Protein AF-0000000074768352 (afdb_homodimer)

Sequence (336 aa):
MMSTVSLIDPTTLNPSFSGPDTSRMGRPAVIITRQDQQASVDMFQLLLTNAKAYRIQMLALSKAAANFGYALEKIAHSKAAVRDPTNVCSSLQAAAGLHYLMSNHHQILSDTLYKQFEIPLLQHLDTHKANIEASEAQYERSMREMSQKIKETEATSMQNGRKRQRGKMMSTVSLIDPTTLNPSFSGPDTSRMGRPAVIITRQDQQASVDMFQLLLTNAKAYRIQMLALSKAAANFGYALEKIAHSKAAVRDPTNVCSSLQAAAGLHYLMSNHHQILSDTLYKQFEIPLLQHLDTHKANIEASEAQYERSMREMSQKIKETEATSMQNGRKRQRGK

Nearest PDB structures (foldseek):
  6ixg-assembly2_B  TM=5.915E-01  e=2.041E+00  Homo sapiens
  4wpe-assembly1_A-2  TM=4.944E-01  e=2.654E+00  Saccharomyces cerevisiae S288C
  7nna-assembly1_A  TM=3.772E-01  e=3.639E+00  Klebsiella pneumoniae
  5c21-assembly1_B  TM=4.385E-01  e=6.156E+00  Escherichia coli
  6ixg-assembly2_B  TM=5.904E-01  e=2.372E+00  Homo sapiens

Foldseek 3Di:
DLCPLVVCQVVVVDPPPPDPPVPDPDDPPPPCDPVNLVVVLVVLVVVLVVLLVLLVVLLVLLVVLLVVLVVLQVLLPDCVNCVVNPPSSVVSNVSSVVSNVSSVVSNVSSVCSVPRPNVSSVVSSVVSVVVSVVVVVVVVVVVVVVVVVVVVVVVVVVVVVVVVVVVD/DQCPLVVCQVVVVPPPPPPPPPPDPDDPPPPCDPVNLVVVLVVLVVVLVVLLVLLVVLLVLLVVLLVVLVVLQVLLPDCVNCVVNDPSSVVSNVSSVVSNVSSVVSNVSSVCSVVRPNVSSVVSSVVSVVVSVVVVVVVVVVVVVVVVVVVVVVVVVVVVVVVVVVVD

Organism: Mortierella alpina (NCBI:txid64518)

Secondary structure (DSSP, 8-state):
--HHHHT--GGGG--------SS--SS------HHHHHHHHHHHHHHHHHHHHHHHHHHHHHHHHHHHHHHHHHHHT-TTT-SSHHHHHHHHHHHHHHHHHHHHHHHHHHHHHIIIIIHHHHHHHHHHHHHHHHHHHHHHHHHHHHHHHHHHHHHHHHHHHHHHHHT-/--HHHHT--GGGG--------SS--SS------HHHHHHHHHHHHHHHHHHHHHHHHHHHHHHHHHHHHHHHHHHHT-TTT-SSHHHHHHHHHHHHHHHHHHHHHHHHHHHHHIIIIIHHHHHHHHHHHHHHHHHHHHHHHHHHHHHHHHHHHHHHHHHHHHHHHHT-

InterPro domains:
  IPR027267 AH/BAR domain superfamily [G3DSA:1.20.1270.60] (24-168)
  IPR027267 AH/BAR domain superfamily [SSF103657] (46-167)
  IPR037470 Protein IVY1 [PTHR38407] (22-166)

Radius of gyration: 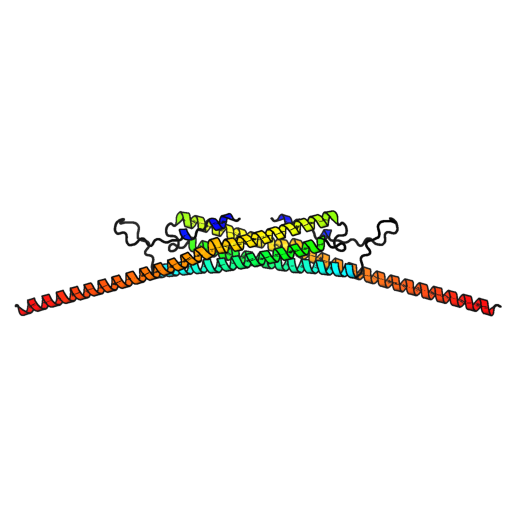38.62 Å; Cα contacts (8 Å, |Δi|>4): 290; chains: 2; bounding box: 44×164×72 Å

Solvent-accessible surface area (backbone atoms only — not comparable to full-atom values): 17551 Å² total; per-residue (Å²): 128,74,63,60,59,66,69,52,53,52,74,74,53,61,56,74,76,74,63,87,69,83,74,81,83,76,72,79,70,81,78,75,45,74,64,41,53,51,50,36,53,50,45,50,50,48,34,49,53,28,46,52,50,29,31,53,30,28,42,50,32,14,51,27,27,38,48,32,16,49,32,36,40,53,43,38,71,29,72,67,41,34,72,68,45,66,64,58,23,50,48,30,42,51,51,16,50,51,29,40,50,50,14,50,50,28,43,50,49,25,51,45,46,43,65,59,38,49,48,51,40,52,53,45,51,52,50,50,51,50,50,50,53,50,52,52,51,51,48,53,49,52,51,52,52,51,52,50,51,48,52,52,52,50,50,54,50,52,53,56,52,54,56,57,59,70,72,97,129,74,64,61,61,67,69,53,53,54,72,73,53,61,58,73,76,73,64,88,69,80,73,80,81,76,74,77,69,81,77,77,45,74,63,40,54,51,50,39,53,49,44,50,51,48,35,49,54,29,46,51,49,29,32,53,30,29,42,51,31,15,53,28,26,38,49,33,17,50,34,36,40,53,42,39,71,28,70,66,40,33,71,68,47,67,64,56,22,49,50,29,42,50,52,16,50,51,29,40,49,50,14,52,48,27,43,49,50,25,51,44,46,44,64,58,37,49,48,51,40,53,52,46,50,52,51,50,51,50,51,51,53,50,50,51,51,51,49,54,51,50,51,51,51,50,52,51,52,49,54,51,52,49,51,54,51,53,54,55,51,54,56,57,58,68,75,99

pLDDT: mean 81.37, std 21.23, range [29.19, 98.56]

Structure (mmCIF, N/CA/C/O backbone):
data_AF-0000000074768352-model_v1
#
loop_
_entity.id
_entity.type
_entity.pdbx_description
1 polymer 'Uncharacterized protein'
#
loop_
_atom_site.group_PDB
_atom_site.id
_atom_site.type_symbol
_atom_site.label_atom_id
_atom_site.label_alt_id
_atom_site.label_comp_id
_atom_site.label_asym_id
_atom_site.label_entity_id
_atom_site.label_seq_id
_atom_site.pdbx_PDB_ins_code
_atom_site.Cartn_x
_atom_site.Cartn_y
_atom_site.Cartn_z
_atom_site.occupancy
_atom_site.B_iso_or_equiv
_atom_site.auth_seq_id
_atom_site.auth_comp_id
_atom_site.auth_asym_id
_atom_site.auth_atom_id
_atom_site.pdbx_PDB_model_num
ATOM 1 N N . MET A 1 1 ? 14.141 6.156 2.189 1 30.28 1 MET A N 1
ATOM 2 C CA . MET A 1 1 ? 12.695 6.34 2.273 1 30.28 1 MET A CA 1
ATOM 3 C C . MET A 1 1 ? 12.273 6.738 3.686 1 30.28 1 MET A C 1
ATOM 5 O O . MET A 1 1 ? 11.148 7.18 3.9 1 30.28 1 MET A O 1
ATOM 9 N N . MET A 1 2 ? 13.07 6.277 4.605 1 38.59 2 MET A N 1
ATOM 10 C CA . MET A 1 2 ? 12.781 6.457 6.027 1 38.59 2 MET A CA 1
ATOM 11 C C . MET A 1 2 ? 12.875 7.926 6.418 1 38.59 2 MET A C 1
ATOM 13 O O . MET A 1 2 ? 12.266 8.352 7.402 1 38.59 2 MET A O 1
ATOM 17 N N . SER A 1 3 ? 13.758 8.531 5.781 1 41.75 3 SER A N 1
ATOM 18 C CA . SER A 1 3 ? 14.195 9.82 6.309 1 41.75 3 SER A CA 1
ATOM 19 C C . SER A 1 3 ? 13.148 10.898 6.066 1 41.75 3 SER A C 1
ATOM 21 O O . SER A 1 3 ? 13.258 12.008 6.598 1 41.75 3 SER A O 1
ATOM 23 N N . THR A 1 4 ? 12.344 10.578 5.25 1 44 4 THR A N 1
ATOM 24 C CA . THR A 1 4 ? 11.539 11.711 4.82 1 44 4 THR A CA 1
ATOM 25 C C . THR A 1 4 ? 10.484 12.055 5.867 1 44 4 THR A C 1
ATOM 27 O O . THR A 1 4 ? 10.133 13.227 6.043 1 44 4 THR A O 1
ATOM 30 N N . VAL A 1 5 ? 10.062 11.125 6.633 1 48.59 5 VAL A N 1
ATOM 31 C CA . VAL A 1 5 ? 9.094 11.438 7.68 1 48.59 5 VAL A CA 1
ATOM 32 C C . VAL A 1 5 ? 9.742 12.32 8.734 1 48.59 5 VAL A C 1
ATOM 34 O O . VAL A 1 5 ? 9.094 13.195 9.305 1 48.59 5 VAL A O 1
ATOM 37 N N . SER A 1 6 ? 11.031 12.141 8.836 1 46.94 6 SER A N 1
ATOM 38 C CA . SER A 1 6 ? 11.727 12.945 9.828 1 46.94 6 SER A CA 1
ATOM 39 C C . SER A 1 6 ? 11.742 14.422 9.43 1 46.94 6 SER A C 1
ATOM 41 O O . SER A 1 6 ? 11.945 15.297 10.273 1 46.94 6 SER A O 1
ATOM 43 N N . LEU A 1 7 ? 11.562 14.727 8.281 1 44.78 7 LEU A N 1
ATOM 44 C CA . LEU A 1 7 ? 11.688 16.109 7.832 1 44.78 7 LEU A CA 1
ATOM 45 C C . LEU A 1 7 ? 10.469 16.922 8.25 1 44.78 7 LEU A C 1
ATOM 47 O O . LEU A 1 7 ? 10.508 18.156 8.242 1 44.78 7 LEU A O 1
ATOM 51 N N . ILE A 1 8 ? 9.414 16.328 8.602 1 46.88 8 ILE A N 1
ATOM 52 C CA . ILE A 1 8 ? 8.266 17.156 8.969 1 46.88 8 ILE A CA 1
ATOM 53 C C . ILE A 1 8 ? 8.078 17.141 10.484 1 46.88 8 ILE A C 1
ATOM 55 O O . ILE A 1 8 ? 7.582 16.172 11.047 1 46.88 8 ILE A O 1
ATOM 59 N N . ASP A 1 9 ? 9.008 17.672 11.188 1 44.88 9 ASP A N 1
ATOM 60 C CA . ASP A 1 9 ? 8.773 17.891 12.617 1 44.88 9 ASP A CA 1
ATOM 61 C C . ASP A 1 9 ? 7.559 18.781 12.844 1 44.88 9 ASP A C 1
ATOM 63 O O . ASP A 1 9 ? 7.547 19.938 12.398 1 44.88 9 ASP A O 1
ATOM 67 N N . PRO A 1 10 ? 6.512 18.25 13.172 1 44.97 10 PRO A N 1
ATOM 68 C CA . PRO A 1 10 ? 5.328 19.078 13.43 1 44.97 10 PRO A CA 1
ATOM 69 C C . PRO A 1 10 ? 5.613 20.234 14.375 1 44.97 10 PRO A C 1
ATOM 71 O O . PRO A 1 10 ? 4.773 21.125 14.531 1 44.97 10 PRO A O 1
ATOM 74 N N . THR A 1 11 ? 6.707 20.078 15.133 1 42.06 11 THR A N 1
ATOM 75 C CA . THR A 1 11 ? 6.957 21.188 16.047 1 42.06 11 THR A CA 1
ATOM 76 C C . THR A 1 11 ? 7.176 22.484 15.266 1 42.06 11 THR A C 1
ATOM 78 O O . THR A 1 11 ? 7.133 23.562 15.844 1 42.06 11 THR A O 1
ATOM 81 N N . THR A 1 12 ? 7.621 22.312 14.156 1 41.34 12 THR A N 1
ATOM 82 C CA . THR A 1 12 ? 7.914 23.516 13.406 1 41.34 12 THR A CA 1
ATOM 83 C C . THR A 1 12 ? 6.625 24.203 12.961 1 41.34 12 THR A C 1
ATOM 85 O O . THR A 1 12 ? 6.66 25.312 12.422 1 41.34 12 THR A O 1
ATOM 88 N N . LEU A 1 13 ? 5.539 23.547 13.133 1 43.22 13 LEU A N 1
ATOM 89 C CA . LEU A 1 13 ? 4.27 24.156 12.734 1 43.22 13 LEU A CA 1
ATOM 90 C C . LEU A 1 13 ? 3.756 25.094 13.82 1 43.22 13 LEU A C 1
ATOM 92 O O . LEU A 1 13 ? 2.584 25.484 13.812 1 43.22 13 LEU A O 1
ATOM 96 N N . ASN A 1 14 ? 4.586 25.484 14.828 1 36.75 14 ASN A N 1
ATOM 97 C CA . ASN A 1 14 ? 4.055 26.344 15.883 1 36.75 14 ASN A CA 1
ATOM 98 C C . ASN A 1 14 ? 3.852 27.781 15.391 1 36.75 14 ASN A C 1
ATOM 100 O O . ASN A 1 14 ? 4.816 28.469 15.062 1 36.75 14 ASN A O 1
ATOM 104 N N . PRO A 1 15 ? 2.725 28.156 14.977 1 35 15 PRO A N 1
ATOM 105 C CA . PRO A 1 15 ? 2.516 29.578 14.742 1 35 15 PRO A CA 1
ATOM 106 C C . PRO A 1 15 ? 2.652 30.422 16.016 1 35 15 PRO A C 1
ATOM 108 O O . PRO A 1 15 ? 1.971 30.141 17 1 35 15 PRO A O 1
ATOM 111 N N . SER A 1 16 ? 3.812 30.75 16.453 1 32.31 16 SER A N 1
ATOM 112 C CA . SER A 1 16 ? 3.91 31.734 17.547 1 32.31 16 SER A CA 1
ATOM 113 C C . SER A 1 16 ? 3.008 32.938 17.281 1 32.31 16 SER A C 1
ATOM 115 O O . SER A 1 16 ? 3.066 33.531 16.203 1 32.31 16 SER A O 1
ATOM 117 N N . PHE A 1 17 ? 1.874 33.031 17.859 1 32.66 17 PHE A N 1
ATOM 118 C CA . PHE A 1 17 ? 1.064 34.219 17.922 1 32.66 17 PHE A CA 1
ATOM 119 C C . PHE A 1 17 ? 1.898 35.406 18.406 1 32.66 17 PHE A C 1
ATOM 121 O O . PHE A 1 17 ? 2.34 35.438 19.562 1 32.66 17 PHE A O 1
ATOM 128 N N . SER A 1 18 ? 2.75 35.938 17.625 1 33.22 18 SER A N 1
ATOM 129 C CA . SER A 1 18 ? 3.35 37.219 18.047 1 33.22 18 SER A CA 1
ATOM 130 C C . SER A 1 18 ? 2.283 38.188 18.5 1 33.22 18 SER A C 1
ATOM 132 O O . SER A 1 18 ? 1.315 38.438 17.766 1 33.22 18 SER A O 1
ATOM 134 N N . GLY A 1 19 ? 1.989 38.375 19.719 1 31.67 19 GLY A N 1
ATOM 135 C CA . GLY A 1 19 ? 1.247 39.5 20.234 1 31.67 19 GLY A CA 1
ATOM 136 C C . GLY A 1 19 ? 1.529 40.812 19.484 1 31.67 19 GLY A C 1
ATOM 137 O O . GLY A 1 19 ? 2.445 40.844 18.672 1 31.67 19 GLY A O 1
ATOM 138 N N . PRO A 1 20 ? 0.619 41.781 19.547 1 33.12 20 PRO A N 1
ATOM 139 C CA . PRO A 1 20 ? 0.835 43.094 18.922 1 33.12 20 PRO A CA 1
ATOM 140 C C . PRO A 1 20 ? 2.201 43.688 19.25 1 33.12 20 PRO A C 1
ATOM 142 O O . PRO A 1 20 ? 2.48 44 20.422 1 33.12 20 PRO A O 1
ATOM 145 N N . ASP A 1 21 ? 3.291 43.062 19 1 34.22 21 ASP A N 1
ATOM 146 C CA . ASP A 1 21 ? 4.461 43.906 19.219 1 34.22 21 ASP A CA 1
ATOM 147 C C . ASP A 1 21 ? 4.293 45.25 18.562 1 34.22 21 ASP A C 1
ATOM 149 O O . ASP A 1 21 ? 4.008 45.344 17.359 1 34.22 21 ASP A O 1
ATOM 153 N N . THR A 1 22 ? 3.977 46.375 19.266 1 34.44 22 THR A N 1
ATOM 154 C CA . THR A 1 22 ? 3.918 47.812 18.984 1 34.44 22 THR A CA 1
ATOM 155 C C . THR A 1 22 ? 5.027 48.219 18.016 1 34.44 22 THR A C 1
ATOM 157 O O . THR A 1 22 ? 5.07 49.375 17.562 1 34.44 22 THR A O 1
ATOM 160 N N . SER A 1 23 ? 6.324 47.781 18.219 1 38.03 23 SER A N 1
ATOM 161 C CA . SER A 1 23 ? 7.41 48.594 17.719 1 38.03 23 SER A CA 1
ATOM 162 C C . SER A 1 23 ? 7.422 48.625 16.188 1 38.03 23 SER A C 1
ATOM 164 O O . SER A 1 23 ? 8 49.531 15.586 1 38.03 23 SER A O 1
ATOM 166 N N . ARG A 1 24 ? 7.684 47.438 15.336 1 41.78 24 ARG A N 1
ATOM 167 C CA . ARG A 1 24 ? 8.094 47.75 13.961 1 41.78 24 ARG A CA 1
ATOM 168 C C . ARG A 1 24 ? 6.914 48.219 13.133 1 41.78 24 ARG A C 1
ATOM 170 O O . ARG A 1 24 ? 5.875 47.562 13.07 1 41.78 24 ARG A O 1
ATOM 177 N N . MET A 1 25 ? 6.715 49.469 12.766 1 39.34 25 MET A N 1
ATOM 178 C CA . MET A 1 25 ? 5.801 50.281 11.945 1 39.34 25 MET A CA 1
ATOM 179 C C . MET A 1 25 ? 5.191 49.406 10.836 1 39.34 25 MET A C 1
ATOM 181 O O . MET A 1 25 ? 3.986 49.5 10.578 1 39.34 25 MET A O 1
ATOM 185 N N . GLY A 1 26 ? 5.961 49.125 9.609 1 39.72 26 GLY A N 1
ATOM 186 C CA . GLY A 1 26 ? 5.582 49.031 8.211 1 39.72 26 GLY A CA 1
ATOM 187 C C . GLY A 1 26 ? 4.875 47.75 7.875 1 39.72 26 GLY A C 1
ATOM 188 O O . GLY A 1 26 ? 4.367 47.562 6.762 1 39.72 26 GLY A O 1
ATOM 189 N N . ARG A 1 27 ? 5.516 46.531 8.133 1 46.81 27 ARG A N 1
ATOM 190 C CA . ARG A 1 27 ? 4.945 45.406 7.398 1 46.81 27 ARG A CA 1
ATOM 191 C C . ARG A 1 27 ? 3.545 45.094 7.902 1 46.81 27 ARG A C 1
ATOM 193 O O . ARG A 1 27 ? 3.328 44.969 9.109 1 46.81 27 ARG A O 1
ATOM 200 N N . PRO A 1 28 ? 2.467 45.406 7.117 1 45.62 28 PRO A N 1
ATOM 201 C CA . PRO A 1 28 ? 1.09 45.125 7.535 1 45.62 28 PRO A CA 1
ATOM 202 C C . PRO A 1 28 ? 0.943 43.781 8.258 1 45.62 28 PRO A C 1
ATOM 204 O O . PRO A 1 28 ? 1.531 42.781 7.84 1 45.62 28 PRO A O 1
ATOM 207 N N . ALA A 1 29 ? 0.851 43.719 9.555 1 49.62 29 ALA A N 1
ATOM 208 C CA . ALA A 1 29 ? 0.582 42.562 10.414 1 49.62 29 ALA A CA 1
ATOM 209 C C . ALA A 1 29 ? -0.439 41.625 9.766 1 49.62 29 ALA A C 1
ATOM 211 O O . ALA A 1 29 ? -1.501 42.062 9.328 1 49.62 29 ALA A O 1
ATOM 212 N N . VAL A 1 30 ? -0.063 40.656 8.969 1 54.25 30 VAL A N 1
ATOM 213 C CA . VAL A 1 30 ? -1.049 39.688 8.492 1 54.25 30 VAL A CA 1
ATOM 214 C C . VAL A 1 30 ? -2.104 39.438 9.57 1 54.25 30 VAL A C 1
ATOM 216 O O . VAL A 1 30 ? -1.778 39.031 10.68 1 54.25 30 VAL A O 1
ATOM 219 N N . ILE A 1 31 ? -3.121 40.25 9.602 1 58.97 31 ILE A N 1
ATOM 220 C CA . ILE A 1 31 ? -4.27 40.094 10.484 1 58.97 31 ILE A CA 1
ATOM 221 C C . ILE A 1 31 ? -4.836 38.688 10.367 1 58.97 31 ILE A C 1
ATOM 223 O O . ILE A 1 31 ? -5.262 38.281 9.289 1 58.97 31 ILE A O 1
ATOM 227 N N . ILE A 1 32 ? -4.473 37.688 11.25 1 63.19 32 ILE A N 1
ATOM 228 C CA . ILE A 1 32 ? -5.074 36.375 11.32 1 63.19 32 ILE A CA 1
ATOM 229 C C . ILE A 1 32 ? -6.461 36.469 11.945 1 63.19 32 ILE A C 1
ATOM 231 O O . ILE A 1 32 ? -6.602 36.844 13.109 1 63.19 32 ILE A O 1
ATOM 235 N N . THR A 1 33 ? -7.422 36.375 11.039 1 74.25 33 THR A N 1
ATOM 236 C CA . THR A 1 33 ? -8.812 36.438 11.477 1 74.25 33 THR A CA 1
ATOM 237 C C . THR A 1 33 ? -9.219 35.125 12.141 1 74.25 33 THR A C 1
ATOM 239 O O . THR A 1 33 ? -8.461 34.156 12.117 1 74.25 33 THR A O 1
ATOM 242 N N . ARG A 1 34 ? -10.32 35.219 12.883 1 77.5 34 ARG A N 1
ATOM 243 C CA . ARG A 1 34 ? -10.906 34 13.453 1 77.5 34 ARG A CA 1
ATOM 244 C C . ARG A 1 34 ? -11.117 32.938 12.375 1 77.5 34 ARG A C 1
ATOM 246 O O . ARG A 1 34 ? -10.945 31.75 12.633 1 77.5 34 ARG A O 1
ATOM 253 N N . GLN A 1 35 ? -11.391 33.406 11.227 1 80.06 35 GLN A N 1
ATOM 254 C CA . GLN A 1 35 ? -11.609 32.469 10.117 1 80.06 35 GLN A CA 1
ATOM 255 C C . GLN A 1 35 ? -10.312 31.781 9.711 1 80.06 35 GLN A C 1
ATOM 257 O O . GLN A 1 35 ? -10.312 30.594 9.383 1 80.06 35 GLN A O 1
ATOM 262 N N . ASP A 1 36 ? -9.297 32.562 9.766 1 81.25 36 ASP A N 1
ATOM 263 C CA . ASP A 1 36 ? -7.992 31.984 9.422 1 81.25 36 ASP A CA 1
ATOM 264 C C . ASP A 1 36 ? -7.555 30.953 10.453 1 81.25 36 ASP A C 1
ATOM 266 O O . ASP A 1 36 ? -6.945 29.938 10.102 1 81.25 36 ASP A O 1
ATOM 270 N N . GLN A 1 37 ? -7.941 31.312 11.664 1 83.06 37 GLN A N 1
ATOM 271 C CA . GLN A 1 37 ? -7.574 30.375 12.734 1 83.06 37 GLN A CA 1
ATOM 272 C C . GLN A 1 37 ? -8.32 29.062 12.594 1 83.06 37 GLN A C 1
ATOM 274 O O . GLN A 1 37 ? -7.727 27.984 12.727 1 83.06 37 GLN A O 1
ATOM 279 N N . GLN A 1 38 ? -9.555 29.141 12.227 1 86.5 38 GLN A N 1
ATOM 280 C CA . GLN A 1 38 ? -10.352 27.938 12.047 1 86.5 38 GLN A CA 1
ATOM 281 C C . GLN A 1 38 ? -9.891 27.141 10.82 1 86.5 38 GLN A C 1
ATOM 283 O O . GLN A 1 38 ? -9.859 25.906 10.844 1 86.5 38 GLN A O 1
ATOM 288 N N . ALA A 1 39 ? -9.539 27.859 9.82 1 88.06 39 ALA A N 1
ATOM 289 C CA . ALA A 1 39 ? -9.055 27.219 8.602 1 88.06 39 ALA A CA 1
ATOM 290 C C . ALA A 1 39 ? -7.781 26.422 8.875 1 88.06 39 ALA A C 1
ATOM 292 O O . ALA A 1 39 ? -7.582 25.344 8.32 1 88.06 39 ALA A O 1
ATOM 293 N N . SER A 1 40 ? -6.953 26.984 9.727 1 88.19 40 SER A N 1
ATOM 294 C CA . SER A 1 40 ? -5.711 26.281 10.062 1 88.19 40 SER A CA 1
ATOM 295 C C . SER A 1 40 ? -5.988 24.984 10.797 1 88.19 40 SER A C 1
ATOM 297 O O . SER A 1 40 ? -5.375 23.953 10.5 1 88.19 40 SER A O 1
ATOM 299 N N . VAL A 1 41 ? -6.918 25.047 11.703 1 91 41 VAL A N 1
ATOM 300 C CA . VAL A 1 41 ? -7.277 23.844 12.445 1 91 41 VAL A CA 1
ATOM 301 C C . VAL A 1 41 ? -7.844 22.797 11.492 1 91 41 VAL A C 1
ATOM 303 O O . VAL A 1 41 ? -7.5 21.609 11.578 1 91 41 VAL A O 1
ATOM 306 N N . ASP A 1 42 ? -8.617 23.219 10.602 1 93.06 42 ASP A N 1
ATOM 307 C CA . ASP A 1 42 ? -9.219 22.312 9.633 1 93.06 42 ASP A CA 1
ATOM 308 C C . ASP A 1 42 ? -8.156 21.656 8.758 1 93.06 42 ASP A C 1
ATOM 310 O O . ASP A 1 42 ? -8.266 20.469 8.414 1 93.06 42 ASP A O 1
ATOM 314 N N . MET A 1 43 ? -7.199 22.391 8.383 1 94.12 43 MET A N 1
ATOM 315 C CA . MET A 1 43 ? -6.133 21.844 7.539 1 94.12 43 MET A CA 1
ATOM 316 C C . MET A 1 43 ? -5.336 20.781 8.281 1 94.12 43 MET A C 1
ATOM 318 O O . MET A 1 43 ? -4.977 19.75 7.703 1 94.12 43 MET A O 1
ATOM 322 N N . PHE A 1 44 ? -5.125 21.016 9.516 1 93.31 44 PHE A N 1
ATOM 323 C CA . PHE A 1 44 ? -4.391 20.031 10.305 1 93.31 44 PHE A CA 1
ATOM 324 C C . PHE A 1 44 ? -5.227 18.781 10.523 1 93.31 44 PHE A C 1
ATOM 326 O O . PHE A 1 44 ? -4.695 17.672 10.539 1 93.31 44 PHE A O 1
ATOM 333 N N . GLN A 1 45 ? -6.457 19 10.703 1 96.06 45 GLN A N 1
ATOM 334 C CA . GLN A 1 45 ? -7.348 17.844 10.836 1 96.06 45 GLN A CA 1
ATOM 335 C C . GLN A 1 45 ? -7.383 17.031 9.555 1 96.06 45 GLN A C 1
ATOM 337 O O . GLN A 1 45 ? -7.391 15.797 9.594 1 96.06 45 GLN A O 1
ATOM 342 N N . LEU A 1 46 ? -7.391 17.75 8.477 1 96.44 46 LEU A N 1
ATOM 343 C CA . LEU A 1 46 ? -7.344 17.078 7.184 1 96.44 46 LEU A CA 1
ATOM 344 C C . LEU A 1 46 ? -6.055 16.266 7.031 1 96.44 46 LEU A C 1
ATOM 346 O O . LEU A 1 46 ? -6.078 15.125 6.586 1 96.44 46 LEU A O 1
ATOM 350 N N . LEU A 1 47 ? -4.969 16.859 7.391 1 96.62 47 LEU A N 1
ATOM 351 C CA . LEU A 1 47 ? -3.672 16.188 7.305 1 96.62 47 LEU A CA 1
ATOM 352 C C . LEU A 1 47 ? -3.643 14.945 8.18 1 96.62 47 LEU A C 1
ATOM 354 O O . LEU A 1 47 ? -3.168 13.891 7.746 1 96.62 47 LEU A O 1
ATOM 358 N N . LEU A 1 48 ? -4.207 15.109 9.328 1 97.44 48 LEU A N 1
ATOM 359 C CA . LEU A 1 48 ? -4.234 13.984 10.258 1 97.44 48 LEU A CA 1
ATOM 360 C C . LEU A 1 48 ? -5.082 12.844 9.695 1 97.44 48 LEU A C 1
ATOM 362 O O . LEU A 1 48 ? -4.691 11.672 9.781 1 97.44 48 LEU A O 1
ATOM 366 N N . THR A 1 49 ? -6.207 13.117 9.148 1 98.12 49 THR A N 1
ATOM 367 C CA . THR A 1 49 ? -7.102 12.125 8.562 1 98.12 49 THR A CA 1
ATOM 368 C C . THR A 1 49 ? -6.414 11.383 7.422 1 98.12 49 THR A C 1
ATOM 370 O O . THR A 1 49 ? -6.477 10.148 7.344 1 98.12 49 THR A O 1
ATOM 373 N N . ASN A 1 50 ? -5.766 12.109 6.574 1 98.31 50 ASN A N 1
ATOM 374 C CA . ASN A 1 50 ? -5.09 11.492 5.438 1 98.31 50 ASN A CA 1
ATOM 375 C C . ASN A 1 50 ? -3.869 10.695 5.875 1 98.31 50 ASN A C 1
ATOM 377 O O . ASN A 1 50 ? -3.549 9.664 5.277 1 98.31 50 ASN A O 1
ATOM 381 N N . ALA A 1 51 ? -3.154 11.172 6.887 1 98 51 ALA A N 1
ATOM 382 C CA . ALA A 1 51 ? -2.029 10.414 7.43 1 98 51 ALA A CA 1
ATOM 383 C C . ALA A 1 51 ? -2.488 9.062 7.965 1 98 51 ALA A C 1
ATOM 385 O O . ALA A 1 51 ? -1.844 8.039 7.723 1 98 51 ALA A O 1
ATOM 386 N N . LYS A 1 52 ? -3.572 9.055 8.641 1 98.06 52 LYS A N 1
ATOM 387 C CA . LYS A 1 52 ? -4.121 7.82 9.188 1 98.06 52 LYS A CA 1
ATOM 388 C C . LYS A 1 52 ? -4.516 6.852 8.078 1 98.06 52 LYS A C 1
ATOM 390 O O . LYS A 1 52 ? -4.223 5.656 8.148 1 98.06 52 LYS A O 1
ATOM 395 N N . ALA A 1 53 ? -5.168 7.387 7.086 1 98.31 53 ALA A N 1
ATOM 396 C CA . ALA A 1 53 ? -5.551 6.559 5.945 1 98.31 53 ALA A CA 1
ATOM 397 C C . ALA A 1 53 ? -4.32 5.965 5.262 1 98.31 53 ALA A C 1
ATOM 399 O O . ALA A 1 53 ? -4.32 4.793 4.883 1 98.31 53 ALA A O 1
ATOM 400 N N . TYR A 1 54 ? -3.334 6.793 5.105 1 98.44 54 TYR A N 1
ATOM 401 C CA . TYR A 1 54 ? -2.082 6.359 4.492 1 98.44 54 TYR A CA 1
ATOM 402 C C . TYR A 1 54 ? -1.436 5.242 5.301 1 98.44 54 TYR A C 1
ATOM 404 O O . TYR A 1 54 ? -1.04 4.215 4.746 1 98.44 54 TYR A O 1
ATOM 412 N N . ARG A 1 55 ? -1.401 5.402 6.551 1 98.06 55 ARG A N 1
ATOM 413 C CA . ARG A 1 55 ? -0.829 4.402 7.449 1 98.06 55 ARG A CA 1
ATOM 414 C C . ARG A 1 55 ? -1.567 3.074 7.328 1 98.06 55 ARG A C 1
ATOM 416 O O . ARG A 1 55 ? -0.942 2.016 7.234 1 98.06 55 ARG A O 1
ATOM 423 N N . ILE A 1 56 ? -2.865 3.098 7.324 1 98.38 56 ILE A N 1
ATOM 424 C CA . ILE A 1 56 ? -3.701 1.904 7.246 1 98.38 56 ILE A CA 1
ATOM 425 C C . ILE A 1 56 ? -3.43 1.171 5.934 1 98.38 56 ILE A C 1
ATOM 427 O O . ILE A 1 56 ? -3.322 -0.058 5.914 1 98.38 56 ILE A O 1
ATOM 431 N N . GLN A 1 57 ? -3.316 2 4.867 1 98.38 57 GLN A N 1
ATOM 432 C CA . GLN A 1 57 ? -3.053 1.37 3.58 1 98.38 57 GLN A CA 1
ATOM 433 C C . GLN A 1 57 ? -1.658 0.75 3.545 1 98.38 57 GLN A C 1
ATOM 435 O O . GLN A 1 57 ? -1.448 -0.285 2.908 1 98.38 57 GLN A O 1
ATOM 440 N N . MET A 1 58 ? -0.662 1.351 4.203 1 98.06 58 MET A N 1
ATOM 441 C CA . MET A 1 58 ? 0.678 0.774 4.285 1 98.06 58 MET A CA 1
ATOM 442 C C . MET A 1 58 ? 0.646 -0.578 4.988 1 98.06 58 MET A C 1
ATOM 444 O O . MET A 1 58 ? 1.296 -1.527 4.547 1 98.06 58 MET A O 1
ATOM 448 N N . LEU A 1 59 ? -0.131 -0.637 6.043 1 98.25 59 LEU A N 1
ATOM 449 C CA . LEU A 1 59 ? -0.251 -1.891 6.777 1 98.25 59 LEU A CA 1
ATOM 450 C C . LEU A 1 59 ? -0.938 -2.955 5.93 1 98.25 59 LEU A C 1
ATOM 452 O O . LEU A 1 59 ? -0.51 -4.113 5.91 1 98.25 59 LEU A O 1
ATOM 456 N N . ALA A 1 60 ? -1.974 -2.582 5.25 1 98.38 60 ALA A N 1
ATOM 457 C CA . ALA A 1 60 ? -2.689 -3.512 4.379 1 98.38 60 ALA A CA 1
ATOM 458 C C . ALA A 1 60 ? -1.785 -4.02 3.26 1 98.38 60 ALA A C 1
ATOM 460 O O . ALA A 1 60 ? -1.812 -5.203 2.922 1 98.38 60 ALA A O 1
ATOM 461 N N . LEU A 1 61 ? -0.995 -3.092 2.678 1 98.25 61 LEU A N 1
ATOM 462 C CA . LEU A 1 61 ? -0.055 -3.494 1.637 1 98.25 61 LEU A CA 1
ATOM 463 C C . LEU A 1 61 ? 0.987 -4.461 2.191 1 98.25 61 LEU A C 1
ATOM 465 O O . LEU A 1 61 ? 1.378 -5.414 1.514 1 98.25 61 LEU A O 1
ATOM 469 N N . SER A 1 62 ? 1.458 -4.168 3.406 1 98.25 62 SER A N 1
ATOM 470 C CA . SER A 1 62 ? 2.434 -5.047 4.047 1 98.25 62 SER A CA 1
ATOM 471 C C . SER A 1 62 ? 1.9 -6.469 4.172 1 98.25 62 SER A C 1
ATOM 473 O O . SER A 1 62 ? 2.592 -7.43 3.826 1 98.25 62 SER A O 1
ATOM 475 N N . LYS A 1 63 ? 0.711 -6.664 4.562 1 98.56 63 LYS A N 1
ATOM 476 C CA . LYS A 1 63 ? 0.102 -7.98 4.711 1 98.56 63 LYS A CA 1
ATOM 477 C C . LYS A 1 63 ? -0.094 -8.656 3.357 1 98.56 63 LYS A C 1
ATOM 479 O O . LYS A 1 63 ? 0.16 -9.852 3.209 1 98.56 63 LYS A O 1
ATOM 484 N N . ALA A 1 64 ? -0.555 -7.867 2.391 1 98.5 64 ALA A N 1
ATOM 485 C CA . ALA A 1 64 ? -0.742 -8.406 1.047 1 98.5 64 ALA A CA 1
ATOM 486 C C . ALA A 1 64 ? 0.586 -8.867 0.451 1 98.5 64 ALA A C 1
ATOM 488 O O . ALA A 1 64 ? 0.648 -9.898 -0.223 1 98.5 64 ALA A O 1
ATOM 489 N N . ALA A 1 65 ? 1.645 -8.094 0.65 1 98.19 65 ALA A N 1
ATOM 490 C CA . ALA A 1 65 ? 2.973 -8.461 0.165 1 98.19 65 ALA A CA 1
ATOM 491 C C . ALA A 1 65 ? 3.447 -9.766 0.796 1 98.19 65 ALA A C 1
ATOM 493 O O . ALA A 1 65 ? 3.996 -10.633 0.11 1 98.19 65 ALA A O 1
ATOM 494 N N . ALA A 1 66 ? 3.223 -9.914 2.094 1 98.38 66 ALA A N 1
ATOM 495 C CA . ALA A 1 66 ? 3.609 -11.141 2.797 1 98.38 66 ALA A CA 1
ATOM 496 C C . ALA A 1 66 ? 2.85 -12.344 2.256 1 98.38 66 ALA A C 1
ATOM 498 O O . ALA A 1 66 ? 3.434 -13.414 2.045 1 98.38 66 ALA A O 1
ATOM 499 N N . ASN A 1 67 ? 1.564 -12.156 2.012 1 98.5 67 ASN A N 1
ATOM 500 C CA . ASN A 1 67 ? 0.753 -13.242 1.462 1 98.5 67 ASN A CA 1
ATOM 501 C C . ASN A 1 67 ? 1.203 -13.617 0.053 1 98.5 67 ASN A C 1
ATOM 503 O O . ASN A 1 67 ? 1.221 -14.797 -0.303 1 98.5 67 ASN A O 1
ATOM 507 N N . PHE A 1 68 ? 1.558 -12.648 -0.715 1 98.19 68 PHE A N 1
ATOM 508 C CA . PHE A 1 68 ? 2.08 -12.891 -2.055 1 98.19 68 PHE A CA 1
ATOM 509 C C . PHE A 1 68 ? 3.395 -13.656 -1.994 1 98.19 68 PHE A C 1
ATOM 511 O O . PHE A 1 68 ? 3.582 -14.633 -2.723 1 98.19 68 PHE A O 1
ATOM 518 N N . GLY A 1 69 ? 4.258 -13.234 -1.098 1 97.38 69 GLY A N 1
ATOM 519 C CA . GLY A 1 69 ? 5.492 -13.977 -0.895 1 97.38 69 GLY A CA 1
ATOM 520 C C . GLY A 1 69 ? 5.27 -15.414 -0.478 1 97.38 69 GLY A C 1
ATOM 521 O O . GLY A 1 69 ? 5.926 -16.328 -0.987 1 97.38 69 GLY A O 1
ATOM 522 N N . TYR A 1 70 ? 4.398 -15.617 0.35 1 97.38 70 TYR A N 1
ATOM 523 C CA . TYR A 1 70 ? 4.051 -16.953 0.821 1 97.38 70 TYR A CA 1
ATOM 524 C C . TYR A 1 70 ? 3.602 -17.844 -0.334 1 97.38 70 TYR A C 1
ATOM 526 O O . TYR A 1 70 ? 4.027 -18.984 -0.444 1 97.38 70 TYR A O 1
ATOM 534 N N . ALA A 1 71 ? 2.746 -17.312 -1.188 1 96.81 71 ALA A N 1
ATOM 535 C CA . ALA A 1 71 ? 2.252 -18.062 -2.334 1 96.81 71 ALA A CA 1
ATOM 536 C C . ALA A 1 71 ? 3.391 -18.422 -3.285 1 96.81 71 ALA A C 1
ATOM 538 O O . ALA A 1 71 ? 3.436 -19.547 -3.812 1 96.81 71 ALA A O 1
ATOM 539 N N . LEU A 1 72 ? 4.32 -17.516 -3.482 1 95 72 LEU A N 1
ATOM 540 C CA . LEU A 1 72 ? 5.477 -17.797 -4.328 1 95 72 LEU A CA 1
ATOM 541 C C . LEU A 1 72 ? 6.324 -18.922 -3.75 1 95 72 LEU A C 1
ATOM 543 O O . LEU A 1 72 ? 6.781 -19.797 -4.484 1 95 72 LEU A O 1
ATOM 547 N N . GLU A 1 73 ? 6.504 -18.891 -2.443 1 93.81 73 GLU A N 1
ATOM 548 C CA . GLU A 1 73 ? 7.289 -19.922 -1.767 1 93.81 73 GLU A CA 1
ATOM 549 C C . GLU A 1 73 ? 6.621 -21.297 -1.879 1 93.81 73 GLU A C 1
ATOM 551 O O . GLU A 1 73 ? 7.301 -22.312 -2.025 1 93.81 73 GLU A O 1
ATOM 556 N N . LYS A 1 74 ? 5.352 -21.328 -1.772 1 92.81 74 LYS A N 1
ATOM 557 C CA . LYS A 1 74 ? 4.613 -22.578 -1.888 1 92.81 74 LYS A CA 1
ATOM 558 C C . LYS A 1 74 ? 4.832 -23.219 -3.254 1 92.81 74 LYS A C 1
ATOM 560 O O . LYS A 1 74 ? 5.023 -24.438 -3.352 1 92.81 74 LYS A O 1
ATOM 565 N N . ILE A 1 75 ? 4.824 -22.422 -4.242 1 89.75 75 ILE A N 1
ATOM 566 C CA . ILE A 1 75 ? 5.043 -22.938 -5.59 1 89.75 75 ILE A CA 1
ATOM 567 C C . ILE A 1 75 ? 6.496 -23.391 -5.742 1 89.75 75 ILE A C 1
ATOM 569 O O . ILE A 1 75 ? 6.773 -24.422 -6.344 1 89.75 75 ILE A O 1
ATOM 573 N N . ALA A 1 76 ? 7.398 -22.609 -5.188 1 89.19 76 ALA A N 1
ATOM 574 C CA . ALA A 1 76 ? 8.82 -22.922 -5.281 1 89.19 76 ALA A CA 1
ATOM 575 C C . ALA A 1 76 ? 9.125 -24.281 -4.641 1 89.19 76 ALA A C 1
ATOM 577 O O . ALA A 1 76 ? 9.977 -25.031 -5.121 1 89.19 76 ALA A O 1
ATOM 578 N N . HIS A 1 77 ? 8.43 -24.703 -3.66 1 86.44 77 HIS A N 1
ATOM 579 C CA . HIS A 1 77 ? 8.703 -25.938 -2.914 1 86.44 77 HIS A CA 1
ATOM 580 C C . HIS A 1 77 ? 7.844 -27.078 -3.422 1 86.44 77 HIS A C 1
ATOM 582 O O . HIS A 1 77 ? 7.934 -28.203 -2.91 1 86.44 77 HIS A O 1
ATOM 588 N N . SER A 1 78 ? 7.043 -26.766 -4.344 1 80.12 78 SER A N 1
ATOM 589 C CA . SER A 1 78 ? 6.188 -27.812 -4.867 1 80.12 78 SER A CA 1
ATOM 590 C C . SER A 1 78 ? 6.887 -28.594 -5.977 1 80.12 78 SER A C 1
ATOM 592 O O . SER A 1 78 ? 7.34 -28.016 -6.961 1 80.12 78 SER A O 1
ATOM 594 N N . LYS A 1 79 ? 7.113 -29.906 -5.82 1 68.75 79 LYS A N 1
ATOM 595 C CA . LYS A 1 79 ? 7.703 -30.797 -6.824 1 68.75 79 LYS A CA 1
ATOM 596 C C . LYS A 1 79 ? 6.863 -30.828 -8.094 1 68.75 79 LYS A C 1
ATOM 598 O O . LYS A 1 79 ? 7.402 -30.953 -9.203 1 68.75 79 LYS A O 1
ATOM 603 N N . ALA A 1 80 ? 5.672 -30.641 -7.938 1 59.22 80 ALA A N 1
ATOM 604 C CA . ALA A 1 80 ? 4.73 -30.734 -9.055 1 59.22 80 ALA A CA 1
ATOM 605 C C . ALA A 1 80 ? 4.762 -29.469 -9.906 1 59.22 80 ALA A C 1
ATOM 607 O O . ALA A 1 80 ? 4.531 -29.531 -11.117 1 59.22 80 ALA A O 1
ATOM 608 N N . ALA A 1 81 ? 5.098 -28.438 -9.273 1 60.19 81 ALA A N 1
ATOM 609 C CA . ALA A 1 81 ? 4.973 -27.156 -9.977 1 60.19 81 ALA A CA 1
ATOM 610 C C . ALA A 1 81 ? 6.285 -26.766 -10.648 1 60.19 81 ALA A C 1
ATOM 612 O O . ALA A 1 81 ? 6.285 -26.094 -11.68 1 60.19 81 ALA A O 1
ATOM 613 N N . VAL A 1 82 ? 7.406 -27.234 -10.133 1 60.41 82 VAL A N 1
ATOM 614 C CA . VAL A 1 82 ? 8.711 -26.844 -10.648 1 60.41 82 VAL A CA 1
ATOM 615 C C . VAL A 1 82 ? 9.477 -28.078 -11.125 1 60.41 82 VAL A C 1
ATOM 617 O O . VAL A 1 82 ? 9.82 -28.938 -10.312 1 60.41 82 VAL A O 1
ATOM 620 N N . ARG A 1 83 ? 9.312 -28.453 -12.398 1 59.19 83 ARG A N 1
ATOM 621 C CA . ARG A 1 83 ? 9.977 -29.625 -12.969 1 59.19 83 ARG A CA 1
ATOM 622 C C . ARG A 1 83 ? 11.492 -29.453 -12.938 1 59.19 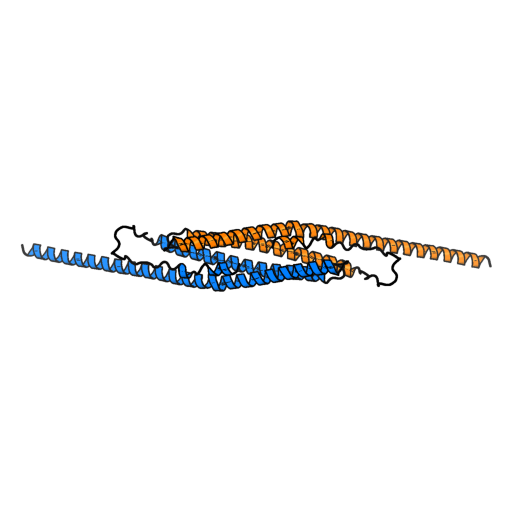83 ARG A C 1
ATOM 624 O O . ARG A 1 83 ? 12.227 -30.438 -12.727 1 59.19 83 ARG A O 1
ATOM 631 N N . ASP A 1 84 ? 12 -28.281 -13.555 1 59.22 84 ASP A N 1
ATOM 632 C CA . ASP A 1 84 ? 13.43 -28 -13.469 1 59.22 84 ASP A CA 1
ATOM 633 C C . ASP A 1 84 ? 13.758 -27.188 -12.211 1 59.22 84 ASP A C 1
ATOM 635 O O . ASP A 1 84 ? 13.672 -25.953 -12.219 1 59.22 84 ASP A O 1
ATOM 639 N N . PRO A 1 85 ? 13.82 -27.938 -11.109 1 60.66 85 PRO A N 1
ATOM 640 C CA . PRO A 1 85 ? 13.625 -27.469 -9.727 1 60.66 85 PRO A CA 1
ATOM 641 C C . PRO A 1 85 ? 14.602 -26.359 -9.336 1 60.66 85 PRO A C 1
ATOM 643 O O . PRO A 1 85 ? 14.219 -25.422 -8.656 1 60.66 85 PRO A O 1
ATOM 646 N N . THR A 1 86 ? 15.852 -26.375 -10 1 67.81 86 THR A N 1
ATOM 647 C CA . THR A 1 86 ? 16.781 -25.641 -9.156 1 67.81 86 THR A CA 1
ATOM 648 C C . THR A 1 86 ? 16.734 -24.141 -9.469 1 67.81 86 THR A C 1
ATOM 650 O O . THR A 1 86 ? 16.609 -23.328 -8.562 1 67.81 86 THR A O 1
ATOM 653 N N . ASN A 1 87 ? 16.719 -23.797 -10.828 1 77.12 87 ASN A N 1
ATOM 654 C CA . ASN A 1 87 ? 16.797 -22.375 -11.156 1 77.12 87 ASN A CA 1
ATOM 655 C C . ASN A 1 87 ? 15.484 -21.656 -10.898 1 77.12 87 ASN A C 1
ATOM 657 O O . ASN A 1 87 ? 15.469 -20.562 -10.32 1 77.12 87 ASN A O 1
ATOM 661 N N . VAL A 1 88 ? 14.383 -22.297 -11.344 1 78.19 88 VAL A N 1
ATOM 662 C CA . VAL A 1 88 ? 13.07 -21.688 -11.164 1 78.19 88 VAL A CA 1
ATOM 663 C C . VAL A 1 88 ? 12.75 -21.578 -9.672 1 78.19 88 VAL A C 1
ATOM 665 O O . VAL A 1 88 ? 12.25 -20.547 -9.211 1 78.19 88 VAL A O 1
ATOM 668 N N . CYS A 1 89 ? 13.148 -22.609 -9.023 1 84.06 89 CYS A N 1
ATOM 669 C CA . CYS A 1 89 ? 12.93 -22.609 -7.586 1 84.06 89 CYS A CA 1
ATOM 670 C C . CYS A 1 89 ? 13.688 -21.469 -6.91 1 84.06 89 CYS A C 1
ATOM 672 O O . CYS A 1 89 ? 13.125 -20.75 -6.082 1 84.06 89 CYS A O 1
ATOM 674 N N . SER A 1 90 ? 14.938 -21.312 -7.289 1 86.5 90 SER A N 1
ATOM 675 C CA . SER A 1 90 ? 15.766 -20.25 -6.699 1 86.5 90 SER A CA 1
ATOM 676 C C . SER A 1 90 ? 15.211 -18.875 -7.031 1 86.5 90 SER A C 1
ATOM 678 O O . SER A 1 90 ? 15.227 -17.969 -6.188 1 86.5 90 SER A O 1
ATOM 680 N N . SER A 1 91 ? 14.812 -18.719 -8.227 1 88.81 91 SER A N 1
ATOM 681 C CA . SER A 1 91 ? 14.25 -17.438 -8.641 1 88.81 91 SER A CA 1
ATOM 682 C C . SER A 1 91 ? 12.961 -17.125 -7.898 1 88.81 91 SER A C 1
ATOM 684 O O . SER A 1 91 ? 12.734 -16 -7.465 1 88.81 91 SER A O 1
ATOM 686 N N . LEU A 1 92 ? 12.133 -18.109 -7.719 1 90.81 92 LEU A N 1
ATOM 687 C CA . LEU A 1 92 ? 10.875 -17.938 -6.996 1 90.81 92 LEU A CA 1
ATOM 688 C C . LEU A 1 92 ? 11.133 -17.641 -5.523 1 90.81 92 LEU A C 1
ATOM 690 O O . LEU A 1 92 ? 10.461 -16.781 -4.938 1 90.81 92 LEU A O 1
ATOM 694 N N . GLN A 1 93 ? 12.133 -18.234 -5.023 1 91.62 93 GLN A N 1
ATOM 695 C CA . GLN A 1 93 ? 12.5 -18 -3.631 1 91.62 93 GLN A CA 1
ATOM 696 C C . GLN A 1 93 ? 13.055 -16.594 -3.441 1 91.62 93 GLN A C 1
ATOM 698 O O . GLN A 1 93 ? 12.758 -15.938 -2.441 1 91.62 93 GLN A O 1
ATOM 703 N N . ALA A 1 94 ? 13.828 -16.203 -4.395 1 92.81 94 ALA A N 1
ATOM 704 C CA . ALA A 1 94 ? 14.359 -14.844 -4.348 1 92.81 94 ALA A CA 1
ATOM 705 C C . ALA A 1 94 ? 13.234 -13.812 -4.434 1 92.81 94 ALA A C 1
ATOM 707 O O . ALA A 1 94 ? 13.227 -12.828 -3.695 1 92.81 94 ALA A O 1
ATOM 708 N N . ALA A 1 95 ? 12.352 -14.07 -5.281 1 94 95 ALA A N 1
ATOM 709 C CA . ALA A 1 95 ? 11.203 -13.18 -5.418 1 94 95 ALA A CA 1
ATOM 710 C C . ALA A 1 95 ? 10.383 -13.141 -4.133 1 94 95 ALA A C 1
ATOM 712 O O . ALA A 1 95 ? 9.977 -12.07 -3.676 1 94 95 ALA A O 1
ATOM 713 N N . ALA A 1 96 ? 10.117 -14.281 -3.605 1 95.81 96 ALA A N 1
ATOM 714 C CA . ALA A 1 96 ? 9.391 -14.352 -2.338 1 95.81 96 ALA A CA 1
ATOM 715 C C . ALA A 1 96 ? 10.102 -13.531 -1.259 1 95.81 96 ALA A C 1
ATOM 717 O O . ALA A 1 96 ? 9.461 -12.758 -0.542 1 95.81 96 ALA A O 1
ATOM 718 N N . GLY A 1 97 ? 11.367 -13.727 -1.168 1 96.12 97 GLY A N 1
ATOM 719 C CA . GLY A 1 97 ? 12.148 -12.977 -0.198 1 96.12 97 GLY A CA 1
ATOM 720 C C . GLY A 1 97 ? 12.016 -11.477 -0.355 1 96.12 97 GLY A C 1
ATOM 721 O O . GLY A 1 97 ? 11.875 -10.75 0.634 1 96.12 97 GLY A O 1
ATOM 722 N N . LEU A 1 98 ? 12.07 -10.984 -1.524 1 95.56 98 LEU A N 1
ATOM 723 C CA . LEU A 1 98 ? 11.914 -9.562 -1.803 1 95.56 98 LEU A CA 1
ATOM 724 C C . LEU A 1 98 ? 10.578 -9.047 -1.292 1 95.56 98 LEU A C 1
ATOM 726 O O . LEU A 1 98 ? 10.508 -7.973 -0.693 1 95.56 98 LEU A O 1
ATOM 730 N N . HIS A 1 99 ? 9.547 -9.766 -1.526 1 97 99 HIS A N 1
ATOM 731 C CA . HIS A 1 99 ? 8.227 -9.297 -1.14 1 97 99 HIS A CA 1
ATOM 732 C C . HIS A 1 99 ? 8.031 -9.383 0.371 1 97 99 HIS A C 1
ATOM 734 O O . HIS A 1 99 ? 7.297 -8.578 0.952 1 97 99 HIS A O 1
ATOM 740 N N . TYR A 1 100 ? 8.766 -10.328 1.034 1 96.94 100 TYR A N 1
ATOM 741 C CA . TYR A 1 100 ? 8.805 -10.305 2.492 1 96.94 100 TYR A CA 1
ATOM 742 C C . TYR A 1 100 ? 9.5 -9.039 2.994 1 96.94 100 TYR A C 1
ATOM 744 O O . TYR A 1 100 ? 9.055 -8.43 3.971 1 96.94 100 TYR A O 1
ATOM 752 N N . LEU A 1 101 ? 10.578 -8.695 2.322 1 96.81 101 LEU A N 1
ATOM 753 C CA . LEU A 1 101 ? 11.281 -7.473 2.689 1 96.81 101 LEU A CA 1
ATOM 754 C C . LEU A 1 101 ? 10.391 -6.254 2.477 1 96.81 101 LEU A C 1
ATOM 756 O O . LEU A 1 101 ? 10.398 -5.324 3.291 1 96.81 101 LEU A O 1
ATOM 760 N N . MET A 1 102 ? 9.695 -6.242 1.366 1 96.44 102 MET A N 1
ATOM 761 C CA . MET A 1 102 ? 8.758 -5.16 1.092 1 96.44 102 MET A CA 1
ATOM 762 C C . MET A 1 102 ? 7.684 -5.086 2.172 1 96.44 102 MET A C 1
ATOM 764 O O . MET A 1 102 ? 7.289 -3.994 2.586 1 96.44 102 MET A O 1
ATOM 768 N N . SER A 1 103 ? 7.234 -6.234 2.578 1 97.94 103 SER A N 1
ATOM 769 C CA . SER A 1 103 ? 6.266 -6.293 3.666 1 97.94 103 SER A CA 1
ATOM 770 C C . SER A 1 103 ? 6.82 -5.664 4.938 1 97.94 103 SER A C 1
ATOM 772 O O . SER A 1 103 ? 6.176 -4.812 5.551 1 97.94 103 SER A O 1
ATOM 774 N N . ASN A 1 104 ? 8.016 -6.039 5.285 1 96.5 104 ASN A N 1
ATOM 775 C CA . ASN A 1 104 ? 8.664 -5.5 6.477 1 96.5 104 ASN A CA 1
ATOM 776 C C . ASN A 1 104 ? 8.852 -3.988 6.371 1 96.5 104 ASN A C 1
ATOM 778 O O . ASN A 1 104 ? 8.609 -3.26 7.336 1 96.5 104 ASN A O 1
ATOM 782 N N . HIS A 1 105 ? 9.25 -3.645 5.289 1 95.5 105 HIS A N 1
ATOM 783 C CA . HIS A 1 105 ? 9.492 -2.227 5.043 1 95.5 105 HIS A CA 1
ATOM 784 C C . HIS A 1 105 ? 8.219 -1.409 5.254 1 95.5 105 HIS A C 1
ATOM 786 O O . HIS A 1 105 ? 8.242 -0.39 5.945 1 95.5 105 HIS A O 1
ATOM 792 N N . HIS A 1 106 ? 7.164 -1.834 4.746 1 96.5 106 HIS A N 1
ATOM 793 C CA . HIS A 1 106 ? 5.93 -1.063 4.859 1 96.5 106 HIS A CA 1
ATOM 794 C C . HIS A 1 106 ? 5.371 -1.126 6.277 1 96.5 106 HIS A C 1
ATOM 796 O O . HIS A 1 106 ? 4.727 -0.18 6.738 1 96.5 106 HIS A O 1
ATOM 802 N N . GLN A 1 107 ? 5.656 -2.217 6.914 1 97.19 107 GLN A N 1
ATOM 803 C CA . GLN A 1 107 ? 5.297 -2.299 8.328 1 97.19 107 GLN A CA 1
ATOM 804 C C . GLN A 1 107 ? 6.047 -1.255 9.148 1 97.19 107 GLN A C 1
ATOM 806 O O . GLN A 1 107 ? 5.445 -0.547 9.961 1 97.19 107 GLN A O 1
ATOM 811 N N . ILE A 1 108 ? 7.242 -1.09 8.938 1 96.94 108 ILE A N 1
ATOM 812 C CA . ILE A 1 108 ? 8.086 -0.137 9.648 1 96.94 108 ILE A CA 1
ATOM 813 C C . ILE A 1 108 ? 7.656 1.288 9.305 1 96.94 108 ILE A C 1
ATOM 815 O O . ILE A 1 108 ? 7.547 2.141 10.188 1 96.94 108 ILE A O 1
ATOM 819 N N . LEU A 1 109 ? 7.453 1.491 8.055 1 95.5 109 LEU A N 1
ATOM 820 C CA . LEU A 1 109 ? 7.055 2.824 7.621 1 95.5 109 LEU A CA 1
ATOM 821 C C . LEU A 1 109 ? 5.719 3.223 8.242 1 95.5 109 LEU A C 1
ATOM 823 O O . LEU A 1 109 ? 5.535 4.375 8.641 1 95.5 109 LEU A O 1
ATOM 827 N N . SER A 1 110 ? 4.797 2.275 8.281 1 97.25 110 SER A N 1
ATOM 828 C CA . SER A 1 110 ? 3.508 2.537 8.914 1 97.25 110 SER A CA 1
ATOM 829 C C . SER A 1 110 ? 3.682 2.922 10.383 1 97.25 110 SER A C 1
ATOM 831 O O . SER A 1 110 ? 3.109 3.912 10.836 1 97.25 110 SER A O 1
ATOM 833 N N . ASP A 1 111 ? 4.527 2.221 11.07 1 97.19 111 ASP A N 1
ATOM 834 C CA . ASP A 1 111 ? 4.785 2.494 12.484 1 97.19 111 ASP A CA 1
ATOM 835 C C . ASP A 1 111 ? 5.469 3.846 12.664 1 97.19 111 ASP A C 1
ATOM 837 O O . ASP A 1 111 ? 5.164 4.578 13.609 1 97.19 111 ASP A O 1
ATOM 841 N N . THR A 1 112 ? 6.379 4.074 11.805 1 95.25 112 THR A N 1
ATOM 842 C CA . THR A 1 112 ? 7.102 5.344 11.852 1 95.25 112 THR A CA 1
ATOM 843 C C . THR A 1 112 ? 6.152 6.516 11.609 1 95.25 112 THR A C 1
ATOM 845 O O . THR A 1 112 ? 6.211 7.523 12.32 1 95.25 112 THR A O 1
ATOM 848 N N . LEU A 1 113 ? 5.297 6.418 10.633 1 95.75 113 LEU A N 1
ATOM 849 C CA . LEU A 1 113 ? 4.324 7.465 10.352 1 95.75 113 LEU A CA 1
ATOM 850 C C . LEU A 1 113 ? 3.428 7.715 11.562 1 95.75 113 LEU A C 1
ATOM 852 O O . LEU A 1 113 ? 3.133 8.867 11.898 1 95.75 113 LEU A O 1
ATOM 856 N N . TYR A 1 114 ? 3.107 6.66 12.219 1 96.31 114 TYR A N 1
ATOM 857 C CA . TYR A 1 114 ? 2.246 6.781 13.391 1 96.31 114 TYR A CA 1
ATOM 858 C C . TYR A 1 114 ? 2.969 7.492 14.531 1 96.31 114 TYR A C 1
ATOM 860 O O . TYR A 1 114 ? 2.477 8.492 15.055 1 96.31 114 TYR A O 1
ATOM 868 N N . LYS A 1 115 ? 4.16 7.086 14.836 1 96.38 115 LYS A N 1
ATOM 869 C CA . LYS A 1 115 ? 4.879 7.531 16.031 1 96.38 115 LYS A CA 1
ATOM 870 C C . LYS A 1 115 ? 5.543 8.883 15.797 1 96.38 115 LYS A C 1
ATOM 872 O O . LYS A 1 115 ? 5.598 9.719 16.703 1 96.38 115 LYS A O 1
ATOM 877 N N . GLN A 1 116 ? 5.965 9.07 14.578 1 93.94 116 GLN A N 1
ATOM 878 C CA . GLN A 1 116 ? 6.812 10.234 14.352 1 93.94 116 GLN A CA 1
ATOM 879 C C . GLN A 1 116 ? 6.035 11.352 13.656 1 93.94 116 GLN A C 1
ATOM 881 O O . GLN A 1 116 ? 6.508 12.484 13.578 1 93.94 116 GLN A O 1
ATOM 886 N N . PHE A 1 117 ? 4.902 11.07 13.258 1 95.19 117 PHE A N 1
ATOM 887 C CA . PHE A 1 117 ? 4.16 12.109 12.547 1 95.19 117 PHE A CA 1
ATOM 888 C C . PHE A 1 117 ? 2.762 12.266 13.125 1 95.19 117 PHE A C 1
ATOM 890 O O . PHE A 1 117 ? 2.389 13.359 13.562 1 95.19 117 PHE A O 1
ATOM 897 N N . GLU A 1 118 ? 1.962 11.203 13.18 1 96.81 118 GLU A N 1
ATOM 898 C CA . GLU A 1 118 ? 0.572 11.305 13.617 1 96.81 118 GLU A CA 1
ATOM 899 C C . GLU A 1 118 ? 0.479 11.773 15.07 1 96.81 118 GLU A C 1
ATOM 901 O O . GLU A 1 118 ? -0.289 12.688 15.375 1 96.81 118 GLU A O 1
ATOM 906 N N . ILE A 1 119 ? 1.275 11.195 15.898 1 96.62 119 ILE A N 1
ATOM 907 C CA . ILE A 1 119 ? 1.191 11.508 17.328 1 96.62 119 ILE A CA 1
ATOM 908 C C . ILE A 1 119 ? 1.631 12.953 17.562 1 96.62 119 ILE A C 1
ATOM 910 O O . ILE A 1 119 ? 0.885 13.742 18.125 1 96.62 119 ILE A O 1
ATOM 914 N N . PRO A 1 120 ? 2.805 13.344 17.125 1 95.19 120 PRO A N 1
ATOM 915 C CA . PRO A 1 120 ? 3.203 14.742 17.297 1 95.19 120 PRO A CA 1
ATOM 916 C C . PRO A 1 120 ? 2.209 15.727 16.672 1 95.19 120 PRO A C 1
ATOM 918 O O . PRO A 1 120 ? 1.972 16.797 17.234 1 95.19 120 PRO A O 1
ATOM 921 N N . LEU A 1 121 ? 1.674 15.391 15.57 1 94.62 121 LEU A N 1
ATOM 922 C CA . LEU A 1 121 ? 0.714 16.266 14.914 1 94.62 121 LEU A CA 1
ATOM 923 C C . LEU A 1 121 ? -0.557 16.406 15.742 1 94.62 121 LEU A C 1
ATOM 925 O O . LEU A 1 121 ? -1.126 17.5 15.836 1 94.62 121 LEU A O 1
ATOM 929 N N . LEU A 1 122 ? -0.978 15.258 16.312 1 95.75 122 LEU A N 1
ATOM 930 C CA . LEU A 1 122 ? -2.146 15.289 17.188 1 95.75 122 LEU A CA 1
ATOM 931 C C . LEU A 1 122 ? -1.907 16.203 18.391 1 95.75 122 LEU A C 1
ATOM 933 O O . LEU A 1 122 ? -2.787 16.969 18.766 1 95.75 122 LEU A O 1
ATOM 937 N N . GLN A 1 123 ? -0.741 16.172 18.953 1 94.94 12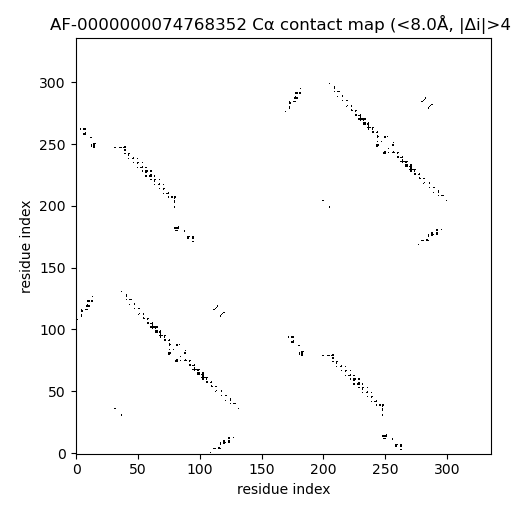3 GLN A N 1
ATOM 938 C CA . GLN A 1 123 ? -0.376 17.031 20.078 1 94.94 123 GLN A CA 1
ATOM 939 C C . GLN A 1 123 ? -0.33 18.5 19.656 1 94.94 123 GLN A C 1
ATOM 941 O O . GLN A 1 123 ? -0.821 19.375 20.375 1 94.94 123 GLN A O 1
ATOM 946 N N . HIS A 1 124 ? 0.227 18.719 18.547 1 91.06 124 HIS A N 1
ATOM 947 C CA . HIS A 1 124 ? 0.279 20.078 18.031 1 91.06 124 HIS A CA 1
ATOM 948 C C . HIS A 1 124 ? -1.123 20.641 17.797 1 91.06 124 HIS A C 1
ATOM 950 O O . HIS A 1 124 ? -1.388 21.797 18.094 1 91.06 124 HIS A O 1
ATOM 956 N N . LEU A 1 125 ? -1.962 19.828 17.203 1 93.06 125 LEU A N 1
ATOM 957 C CA . LEU A 1 125 ? -3.33 20.266 16.938 1 93.06 125 LEU A CA 1
ATOM 958 C C . LEU A 1 125 ? -4.051 20.625 18.234 1 93.06 125 LEU A C 1
ATOM 960 O O . LEU A 1 125 ? -4.738 21.641 18.312 1 93.06 125 LEU A O 1
ATOM 964 N N . ASP A 1 126 ? -3.867 19.859 19.219 1 94.31 126 ASP A N 1
ATOM 965 C CA . ASP A 1 126 ? -4.484 20.125 20.516 1 94.31 126 ASP A CA 1
ATOM 966 C C . ASP A 1 126 ? -3.967 21.422 21.109 1 94.31 126 ASP A C 1
ATOM 968 O O . ASP A 1 126 ? -4.754 22.25 21.594 1 94.31 126 ASP A O 1
ATOM 972 N N . THR A 1 127 ? -2.709 21.625 21.047 1 93.19 127 THR A N 1
ATOM 973 C CA . THR A 1 127 ? -2.102 22.844 21.562 1 93.19 127 THR A CA 1
ATOM 974 C C . THR A 1 127 ? -2.574 24.062 20.766 1 93.19 127 THR A C 1
ATOM 976 O O . THR A 1 127 ? -2.871 25.109 21.359 1 93.19 127 THR A O 1
ATOM 979 N N . HIS A 1 128 ? -2.619 23.859 19.516 1 89.31 128 HIS A N 1
ATOM 980 C CA . HIS A 1 128 ? -3.059 24.953 18.641 1 89.31 128 HIS A CA 1
ATOM 981 C C . HIS A 1 128 ? -4.496 25.359 18.953 1 89.31 128 HIS A C 1
ATOM 983 O O . HIS A 1 128 ? -4.801 26.547 19.062 1 89.31 128 HIS A O 1
ATOM 989 N N . LYS A 1 129 ? -5.305 24.406 19.141 1 91.94 129 LYS A N 1
ATOM 990 C CA . LYS A 1 129 ? -6.695 24.672 19.5 1 91.94 129 LYS A CA 1
ATOM 991 C C . LYS A 1 129 ? -6.789 25.391 20.844 1 91.94 129 LYS A C 1
ATOM 993 O O . LYS A 1 129 ? -7.57 26.328 21 1 91.94 129 LYS A O 1
ATOM 998 N N . ALA A 1 130 ? -6.008 25 21.734 1 93.19 130 ALA A N 1
ATOM 999 C CA . ALA A 1 130 ? -5.988 25.625 23.062 1 93.19 130 ALA A CA 1
ATOM 1000 C C . ALA A 1 130 ? -5.523 27.062 22.984 1 93.19 130 ALA A C 1
ATOM 1002 O O . ALA A 1 130 ? -6.078 27.938 23.641 1 93.19 130 ALA A O 1
ATOM 1003 N N . ASN A 1 131 ? -4.57 27.297 22.156 1 89.5 131 ASN A N 1
ATOM 1004 C CA . ASN A 1 131 ? -4.047 28.641 21.984 1 89.5 131 ASN A CA 1
ATOM 1005 C C . ASN A 1 131 ? -5.078 29.562 21.344 1 89.5 131 ASN A C 1
ATOM 1007 O O . ASN A 1 131 ? -5.188 30.734 21.719 1 89.5 131 ASN A O 1
ATOM 1011 N N . ILE A 1 132 ? -5.781 29.016 20.375 1 88.25 132 ILE A N 1
ATOM 1012 C CA . ILE A 1 132 ? -6.828 29.797 19.75 1 88.25 132 ILE A CA 1
ATOM 1013 C C . ILE A 1 132 ? -7.906 30.156 20.766 1 88.25 132 ILE A C 1
ATOM 1015 O O . ILE A 1 132 ? -8.336 31.312 20.859 1 88.25 132 ILE A O 1
ATOM 1019 N N . GLU A 1 133 ? -8.328 29.25 21.531 1 90.06 133 GLU A N 1
ATOM 1020 C CA . GLU A 1 133 ? -9.344 29.484 22.562 1 90.06 133 GLU A CA 1
ATOM 1021 C C . GLU A 1 133 ? -8.859 30.5 23.594 1 90.06 133 GLU A C 1
ATOM 1023 O O . GLU A 1 133 ? -9.609 31.391 23.984 1 90.06 133 GLU A O 1
ATOM 1028 N N . ALA A 1 134 ? -7.641 30.422 23.984 1 90 134 ALA A N 1
ATOM 1029 C CA . ALA A 1 134 ? -7.062 31.344 24.938 1 90 134 ALA A CA 1
ATOM 1030 C C . ALA A 1 134 ? -7.008 32.781 24.375 1 90 134 ALA A C 1
ATOM 1032 O O . ALA A 1 134 ? -7.305 33.75 25.078 1 90 134 ALA A O 1
ATOM 1033 N N . SER A 1 135 ? -6.621 32.844 23.141 1 87.19 135 SER A N 1
ATOM 1034 C CA . SER A 1 135 ? -6.555 34.156 22.484 1 87.19 135 SER A CA 1
ATOM 1035 C C . SER A 1 135 ? -7.934 34.781 22.375 1 87.19 135 SER A C 1
ATOM 1037 O O . SER A 1 135 ? -8.086 36 22.578 1 87.19 135 SER A O 1
ATOM 1039 N N . GLU A 1 136 ? -8.891 33.906 22 1 86.44 136 GLU A N 1
ATOM 1040 C CA . GLU A 1 136 ? -10.258 34.406 21.906 1 86.44 136 GLU A CA 1
ATOM 1041 C C . GLU A 1 136 ? -10.766 34.844 23.266 1 86.44 136 GLU A C 1
ATOM 1043 O O . GLU A 1 136 ? -11.414 35.906 23.375 1 86.44 136 GLU A O 1
ATOM 1048 N N . ALA A 1 137 ? -10.461 34.219 24.297 1 89 137 ALA A N 1
ATOM 1049 C CA . ALA A 1 137 ? -10.875 34.594 25.656 1 89 137 ALA A CA 1
ATOM 1050 C C . ALA A 1 137 ? -10.203 35.875 26.094 1 89 137 ALA A C 1
ATOM 1052 O O . ALA A 1 137 ? -10.844 36.75 26.703 1 89 137 ALA A O 1
ATOM 1053 N N . GLN A 1 138 ? -8.984 36 25.781 1 89.38 138 GLN A N 1
ATOM 1054 C CA . GLN A 1 138 ? -8.25 37.188 26.109 1 89.38 138 GLN A CA 1
ATOM 1055 C C . GLN A 1 138 ? -8.812 38.406 25.359 1 89.38 138 GLN A C 1
ATOM 1057 O O . GLN A 1 138 ? -8.938 39.5 25.938 1 89.38 138 GLN A O 1
ATOM 1062 N N . TYR A 1 139 ? -9.141 38.125 24.141 1 86.56 139 TYR A N 1
ATOM 1063 C CA . TYR A 1 139 ? -9.734 39.188 23.344 1 86.56 139 TYR A CA 1
ATOM 1064 C C . TYR A 1 139 ? -11.078 39.625 23.938 1 86.56 139 TYR A C 1
ATOM 1066 O O . TYR A 1 139 ? -11.328 40.844 24.094 1 86.56 139 TYR A O 1
ATOM 1074 N N . GLU A 1 140 ? -11.914 38.688 24.234 1 88.5 140 GLU A N 1
ATOM 1075 C CA . GLU A 1 140 ? -13.219 38.969 24.812 1 88.5 140 GLU A CA 1
ATOM 1076 C C . GLU A 1 140 ? -13.07 39.719 26.141 1 88.5 140 GLU A C 1
ATOM 1078 O O . GLU A 1 140 ? -13.836 40.625 26.438 1 88.5 140 GLU A O 1
ATOM 1083 N N . ARG A 1 141 ? -12.125 39.406 26.922 1 92 141 ARG A N 1
ATOM 1084 C CA . ARG A 1 141 ? -11.867 40.062 28.203 1 92 141 ARG A CA 1
ATOM 1085 C C . ARG A 1 141 ? -11.406 41.5 27.984 1 92 141 ARG A C 1
ATOM 1087 O O . ARG A 1 141 ? -11.859 42.406 28.672 1 92 141 ARG A O 1
ATOM 1094 N N . SER A 1 142 ? -10.594 41.656 27.031 1 90.56 142 SER A N 1
ATOM 1095 C CA . SER A 1 142 ? -10.094 43 26.719 1 90.56 142 SER A CA 1
ATOM 1096 C C . SER A 1 142 ? -11.219 43.906 26.219 1 90.56 142 SER A C 1
ATOM 1098 O O . SER A 1 142 ? -11.289 45.062 26.594 1 90.56 142 SER A O 1
ATOM 1100 N N . MET A 1 143 ? -12.125 43.281 25.438 1 91.56 143 MET A N 1
ATOM 1101 C CA . MET A 1 143 ? -13.266 44.031 24.938 1 91.56 143 MET A CA 1
ATOM 1102 C C . MET A 1 143 ? -14.203 44.438 26.078 1 91.56 143 MET A C 1
ATOM 1104 O O . MET A 1 143 ? -14.727 45.531 26.094 1 91.56 143 MET A O 1
ATOM 1108 N N . ARG A 1 144 ? -14.398 43.562 27 1 92.69 144 ARG A N 1
ATOM 1109 C CA . ARG A 1 144 ? -15.25 43.844 28.156 1 92.69 144 ARG A CA 1
ATOM 1110 C C . ARG A 1 144 ? -14.648 44.938 29.031 1 92.69 144 ARG A C 1
ATOM 1112 O O . ARG A 1 144 ? -15.359 45.844 29.484 1 92.69 144 ARG A O 1
ATOM 1119 N N . GLU A 1 145 ? -13.352 44.875 29.188 1 93.5 145 GLU A N 1
ATOM 1120 C CA . GLU A 1 145 ? -12.664 45.875 30 1 93.5 145 GLU A CA 1
ATOM 1121 C C . GLU A 1 145 ? -12.719 47.25 29.344 1 93.5 145 GLU A C 1
ATOM 1123 O O . GLU A 1 145 ? -12.945 48.281 30.016 1 93.5 145 GLU A O 1
ATOM 1128 N N . MET A 1 146 ? -12.609 47.188 28.047 1 91.69 146 MET A N 1
ATOM 1129 C CA . MET A 1 146 ? -12.68 48.438 27.297 1 91.69 146 MET A CA 1
ATOM 1130 C C . MET A 1 146 ? -14.086 49.031 27.359 1 91.69 146 MET A C 1
ATOM 1132 O O . MET A 1 146 ? -14.258 50.25 27.547 1 91.69 146 MET A O 1
ATOM 1136 N N . SER A 1 147 ? -15.078 48.156 27.219 1 92.25 147 SER A N 1
ATOM 1137 C CA . SER A 1 147 ? -16.469 48.594 27.297 1 92.25 147 SER A CA 1
ATOM 1138 C C . SER A 1 147 ? -16.797 49.188 28.656 1 92.25 147 SER A C 1
ATOM 1140 O O . SER A 1 147 ? -17.469 50.188 28.766 1 92.25 147 SER A O 1
ATOM 1142 N N . GLN A 1 148 ? -16.25 48.625 29.703 1 94.56 148 GLN A N 1
ATOM 1143 C CA . GLN A 1 148 ? -16.469 49.094 31.062 1 94.56 148 GLN A CA 1
ATOM 1144 C C . GLN A 1 148 ? -15.797 50.438 31.297 1 94.56 148 GLN A C 1
ATOM 1146 O O . GLN A 1 148 ? -16.375 51.344 31.938 1 94.56 148 GLN A O 1
ATOM 1151 N N . LYS A 1 149 ? -14.641 50.625 30.766 1 94.19 149 LYS A N 1
ATOM 1152 C CA . LYS A 1 149 ? -13.922 51.875 30.906 1 94.19 149 LYS A CA 1
ATOM 1153 C C . LYS A 1 149 ? -14.656 53 30.172 1 94.19 149 LYS A C 1
ATOM 1155 O O . LYS A 1 149 ? -14.719 54.125 30.672 1 94.19 149 LYS A O 1
ATOM 1160 N N . ILE A 1 150 ? -15.266 52.594 29.062 1 94.5 150 ILE A N 1
ATOM 1161 C CA . ILE A 1 150 ? -16.031 53.562 28.297 1 94.5 150 ILE A CA 1
ATOM 1162 C C . ILE A 1 150 ? -17.266 53.969 29.078 1 94.5 150 ILE A C 1
ATOM 1164 O O . ILE A 1 150 ? -17.562 55.188 29.188 1 94.5 150 ILE A O 1
ATOM 1168 N N . LYS A 1 151 ? -17.953 53.094 29.672 1 94.44 151 LYS A N 1
ATOM 1169 C CA . LYS A 1 151 ? -19.141 53.375 30.469 1 94.44 151 LYS A CA 1
ATOM 1170 C C . LYS A 1 151 ? -18.812 54.219 31.688 1 94.44 151 LYS A C 1
ATOM 1172 O O . LYS A 1 151 ? -19.547 55.156 32.031 1 94.44 151 LYS A O 1
ATOM 1177 N N . GLU A 1 152 ? -17.656 53.938 32.281 1 94 152 GLU A N 1
ATOM 1178 C CA . GLU A 1 152 ? -17.234 54.688 33.438 1 94 152 GLU A CA 1
ATOM 1179 C C . GLU A 1 152 ? -16.875 56.125 33.062 1 94 152 GLU A C 1
ATOM 1181 O O . GLU A 1 152 ? -17.219 57.094 33.781 1 94 152 GLU A O 1
ATOM 1186 N N . THR A 1 153 ? -16.219 56.219 31.953 1 93.62 153 THR A N 1
ATOM 1187 C CA . THR A 1 153 ? -15.844 57.531 31.484 1 93.62 153 THR A CA 1
ATOM 1188 C C . THR A 1 153 ? -17.078 58.344 31.078 1 93.62 153 THR A C 1
ATOM 1190 O O . THR A 1 153 ? -17.156 59.531 31.375 1 93.62 153 THR A O 1
ATOM 1193 N N . GLU A 1 154 ? -18 57.594 30.516 1 93.5 154 GLU A N 1
ATOM 1194 C CA . GLU A 1 154 ? -19.234 58.281 30.141 1 93.5 154 GLU A CA 1
ATOM 1195 C C . GLU A 1 154 ? -20.047 58.688 31.359 1 93.5 154 GLU A C 1
ATOM 1197 O O . GLU A 1 154 ? -20.594 59.812 31.391 1 93.5 154 GLU A O 1
ATOM 1202 N N . ALA A 1 155 ? -20.062 57.969 32.344 1 93.62 155 ALA A N 1
ATOM 1203 C CA . ALA A 1 155 ? -20.781 58.281 33.594 1 93.62 155 ALA A CA 1
ATOM 1204 C C . ALA A 1 155 ? -20.141 59.469 34.281 1 93.62 155 ALA A C 1
ATOM 1206 O O . ALA A 1 155 ? -20.844 60.344 34.781 1 93.62 155 ALA A O 1
ATOM 1207 N N . THR A 1 156 ? -18.844 59.562 34.312 1 92.88 156 THR A N 1
ATOM 1208 C CA . THR A 1 156 ? -18.125 60.688 34.938 1 92.88 156 THR A CA 1
ATOM 1209 C C . THR A 1 156 ? -18.344 61.969 34.188 1 92.88 156 THR A C 1
ATOM 1211 O O . THR A 1 156 ? -18.531 63.031 34.812 1 92.88 156 THR A O 1
ATOM 1214 N N . SER A 1 157 ? -18.484 61.781 32.906 1 93.06 157 SER A N 1
ATOM 1215 C CA . SER A 1 157 ? -18.719 62.969 32.062 1 93.06 157 SER A CA 1
ATOM 1216 C C . SER A 1 157 ? -20.125 63.5 32.25 1 93.06 157 SER A C 1
ATOM 1218 O O . SER A 1 157 ? -20.328 64.688 32.344 1 93.06 157 SER A O 1
ATOM 1220 N N . MET A 1 158 ? -21.016 62.625 32.469 1 92.88 158 MET A N 1
ATOM 1221 C CA . MET A 1 158 ? -22.406 63.031 32.688 1 92.88 158 MET A CA 1
ATOM 1222 C C . MET A 1 158 ? -22.578 63.688 34.062 1 92.88 158 MET A C 1
ATOM 1224 O O . MET A 1 158 ? -23.297 64.688 34.188 1 92.88 158 MET A O 1
ATOM 1228 N N . GLN A 1 159 ? -21.922 63.25 35.031 1 92.25 159 GLN A N 1
ATOM 1229 C CA . GLN A 1 159 ? -22 63.812 36.375 1 92.25 159 GLN A CA 1
ATOM 1230 C C . GLN A 1 159 ? -21.375 65.188 36.438 1 92.25 159 GLN A C 1
ATOM 1232 O O . GLN A 1 159 ? -21.906 66.125 37.094 1 92.25 159 GLN A O 1
ATOM 1237 N N . ASN A 1 160 ? -20.312 65.375 35.781 1 92.44 160 ASN A N 1
ATOM 1238 C CA . ASN A 1 160 ? -19.656 66.688 35.719 1 92.44 160 ASN A CA 1
ATOM 1239 C C . ASN A 1 160 ? -20.5 67.688 34.969 1 92.44 160 ASN A C 1
ATOM 1241 O O . ASN A 1 160 ? -20.547 68.875 35.344 1 92.44 160 ASN A O 1
ATOM 1245 N N . GLY A 1 161 ? -21.172 67.25 34.031 1 87 161 GLY A N 1
ATOM 1246 C CA . GLY A 1 161 ? -22.062 68.125 33.281 1 87 161 GLY A CA 1
ATOM 1247 C C . GLY A 1 161 ? -23.266 68.562 34.094 1 87 161 GLY A C 1
ATOM 1248 O O . GLY A 1 161 ? -23.641 69.75 34.031 1 87 161 GLY A O 1
ATOM 1249 N N . ARG A 1 162 ? -23.828 67.812 34.938 1 89.38 162 ARG A N 1
ATOM 1250 C CA . ARG A 1 162 ? -24.984 68.125 35.75 1 89.38 162 ARG A CA 1
ATOM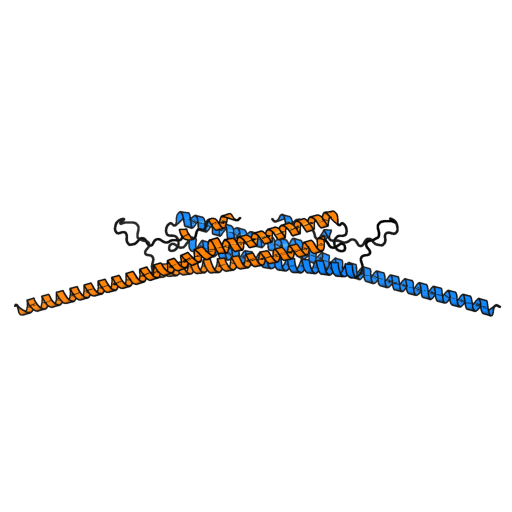 1251 C C . ARG A 1 162 ? -24.578 69.125 36.844 1 89.38 162 ARG A C 1
ATOM 1253 O O . ARG A 1 162 ? -25.328 70.062 37.156 1 89.38 162 ARG A O 1
ATOM 1260 N N . LYS A 1 163 ? -23.469 69.062 37.438 1 88.44 163 LYS A N 1
ATOM 1261 C CA . LYS A 1 163 ? -22.969 69.938 38.469 1 88.44 163 LYS A CA 1
ATOM 1262 C C . LYS A 1 163 ? -22.719 71.375 37.938 1 88.44 163 LYS A C 1
ATOM 1264 O O . LYS A 1 163 ? -23.016 72.375 38.594 1 88.44 163 LYS A O 1
ATOM 1269 N N . ARG A 1 164 ? -22.375 71.562 36.625 1 89.81 164 ARG A N 1
ATOM 1270 C CA . ARG A 1 164 ? -22.125 72.812 36.031 1 89.81 164 ARG A CA 1
ATOM 1271 C C . ARG A 1 164 ? -23.422 73.562 35.75 1 89.81 164 ARG A C 1
ATOM 1273 O O . ARG A 1 164 ? -23.5 74.812 35.906 1 89.81 164 ARG A O 1
ATOM 1280 N N . GLN A 1 165 ? -24.391 72.75 35.438 1 87.69 165 GLN A N 1
ATOM 1281 C CA . GLN A 1 165 ? -25.672 73.375 35.125 1 87.69 165 GLN A CA 1
ATOM 1282 C C . GLN A 1 165 ? -26.359 73.875 36.375 1 87.69 165 GLN A C 1
ATOM 1284 O O . GLN A 1 165 ? -27.062 74.875 36.375 1 87.69 165 GLN A O 1
ATOM 1289 N N . ARG A 1 166 ? -26.266 73.312 37.562 1 86.62 166 ARG A N 1
ATOM 1290 C CA . ARG A 1 166 ? -26.906 73.75 38.781 1 86.62 166 ARG A CA 1
ATOM 1291 C C . ARG A 1 166 ? -26.188 74.938 39.406 1 86.62 166 ARG A C 1
ATOM 1293 O O . ARG A 1 166 ? -26.797 75.688 40.188 1 86.62 166 ARG A O 1
ATOM 1300 N N . GLY A 1 167 ? -24.938 74.938 39.156 1 72.69 167 GLY A N 1
ATOM 1301 C CA . GLY A 1 167 ? -24.156 76 39.719 1 72.69 167 GLY A CA 1
ATOM 1302 C C . GLY A 1 167 ? -24.266 77.312 38.938 1 72.69 167 GLY A C 1
ATOM 1303 O O . GLY A 1 167 ? -23.734 78.312 39.375 1 72.69 167 GLY A O 1
ATOM 1304 N N . LYS A 1 168 ? -24.938 77.25 37.844 1 63.03 168 LYS A N 1
ATOM 1305 C CA . LYS A 1 168 ? -25.297 78.562 37.188 1 63.03 168 LYS A CA 1
ATOM 1306 C C . LYS A 1 168 ? -26.703 79 37.594 1 63.03 168 LYS A C 1
ATOM 1308 O O . LYS A 1 168 ? -27.562 78.125 37.875 1 63.03 168 LYS A O 1
ATOM 1313 N N . MET B 1 1 ? 13.391 -1.338 -8.312 1 29.19 1 MET B N 1
ATOM 1314 C CA . MET B 1 1 ? 12.219 -2.012 -7.766 1 29.19 1 MET B CA 1
ATOM 1315 C C . MET B 1 1 ? 11.383 -2.643 -8.875 1 29.19 1 MET B C 1
ATOM 1317 O O . MET B 1 1 ? 10.422 -3.365 -8.594 1 29.19 1 MET B O 1
ATOM 1321 N N . MET B 1 2 ? 11.516 -2.057 -10.016 1 38.28 2 MET B N 1
ATOM 1322 C CA . MET B 1 2 ? 10.703 -2.404 -11.18 1 38.28 2 MET B CA 1
ATOM 1323 C C . MET B 1 2 ? 11.023 -3.816 -11.664 1 38.28 2 MET B C 1
ATOM 1325 O O . MET B 1 2 ? 10.188 -4.457 -12.305 1 38.28 2 MET B O 1
ATOM 1329 N N . SER B 1 3 ? 12.219 -4.09 -11.57 1 40.84 3 SER B N 1
ATOM 1330 C CA . SER B 1 3 ? 12.719 -5.211 -12.359 1 40.84 3 SER B CA 1
ATOM 1331 C C . SER B 1 3 ? 12.289 -6.547 -11.766 1 40.84 3 SER B C 1
ATOM 1333 O O . SER B 1 3 ? 12.531 -7.602 -12.352 1 40.84 3 SER B O 1
ATOM 1335 N N . THR B 1 4 ? 11.836 -6.445 -10.648 1 43.19 4 THR B N 1
ATOM 1336 C CA . THR B 1 4 ? 11.734 -7.738 -9.984 1 43.19 4 THR B CA 1
ATOM 1337 C C . THR B 1 4 ? 10.523 -8.516 -10.508 1 43.19 4 THR B C 1
ATOM 1339 O O . THR B 1 4 ? 10.539 -9.75 -10.539 1 43.19 4 THR B O 1
ATOM 1342 N N . VAL B 1 5 ? 9.547 -7.855 -10.961 1 47.5 5 VAL B N 1
ATOM 1343 C CA . VAL B 1 5 ? 8.406 -8.578 -11.508 1 47.5 5 VAL B CA 1
ATOM 1344 C C . VAL B 1 5 ? 8.82 -9.312 -12.781 1 47.5 5 VAL B C 1
ATOM 1346 O O . VAL B 1 5 ? 8.312 -10.398 -13.07 1 47.5 5 VAL B O 1
ATOM 1349 N N . SER B 1 6 ? 9.797 -8.742 -13.422 1 46.06 6 SER B N 1
ATOM 1350 C CA . SER B 1 6 ? 10.258 -9.383 -14.641 1 46.06 6 SER B CA 1
ATOM 1351 C C . SER B 1 6 ? 10.891 -10.742 -14.352 1 46.06 6 SER B C 1
ATOM 1353 O O . SER B 1 6 ? 11.031 -11.57 -15.242 1 46.06 6 SER B O 1
ATOM 1355 N N . LEU B 1 7 ? 11.281 -10.984 -13.25 1 44.5 7 LEU B N 1
ATOM 1356 C CA . LEU B 1 7 ? 12.008 -12.219 -12.953 1 44.5 7 LEU B CA 1
ATOM 1357 C C . LEU B 1 7 ? 11.055 -13.406 -12.891 1 44.5 7 LEU B C 1
ATOM 1359 O O . LEU B 1 7 ? 11.484 -14.562 -12.953 1 44.5 7 LEU B O 1
ATOM 1363 N N . ILE B 1 8 ? 9.812 -13.195 -12.773 1 45.97 8 ILE B N 1
ATOM 1364 C CA . ILE B 1 8 ? 8.945 -14.359 -12.695 1 45.97 8 ILE B CA 1
ATOM 1365 C C . ILE B 1 8 ? 8.18 -14.531 -14.008 1 45.97 8 ILE B C 1
ATOM 1367 O O . ILE B 1 8 ? 7.219 -13.805 -14.266 1 45.97 8 ILE B O 1
ATOM 1371 N N . ASP B 1 9 ? 8.852 -14.789 -15.055 1 44.28 9 ASP B N 1
ATOM 1372 C CA . ASP B 1 9 ? 8.148 -15.172 -16.281 1 44.28 9 ASP B CA 1
ATOM 1373 C C . ASP B 1 9 ? 7.309 -16.422 -16.062 1 44.28 9 ASP B C 1
ATOM 1375 O O . ASP B 1 9 ? 7.84 -17.484 -15.727 1 44.28 9 ASP B O 1
ATOM 1379 N N . PRO B 1 10 ? 6.109 -16.281 -15.906 1 44.38 10 PRO B N 1
ATOM 1380 C CA . PRO B 1 10 ? 5.254 -17.453 -15.719 1 44.38 10 PRO B CA 1
ATOM 1381 C C . PRO B 1 10 ? 5.48 -18.531 -16.781 1 44.38 10 PRO B C 1
ATOM 1383 O O . PRO B 1 10 ? 4.98 -19.656 -16.641 1 44.38 10 PRO B O 1
ATOM 1386 N N . THR B 1 11 ? 6.047 -18.062 -17.906 1 41.41 11 THR B N 1
ATOM 1387 C CA . THR B 1 11 ? 6.234 -19.109 -18.906 1 41.41 11 THR B CA 1
ATOM 1388 C C . THR B 1 11 ? 7.156 -20.203 -18.391 1 41.41 11 THR B C 1
ATOM 1390 O O . THR B 1 11 ? 7.25 -21.281 -19 1 41.41 11 THR B O 1
ATOM 1393 N N . THR B 1 12 ? 7.938 -19.812 -17.578 1 40.94 12 THR B N 1
ATOM 1394 C CA . THR B 1 12 ? 8.891 -20.812 -17.109 1 40.94 12 THR B CA 1
ATOM 1395 C C . THR B 1 12 ? 8.195 -21.859 -16.234 1 40.94 12 THR B C 1
ATOM 1397 O O . THR B 1 12 ? 8.797 -22.859 -15.859 1 40.94 12 THR B O 1
ATOM 1400 N N . LEU B 1 13 ? 6.988 -21.594 -15.875 1 42.28 13 LEU B N 1
ATOM 1401 C CA . LEU B 1 13 ? 6.27 -22.578 -15.062 1 42.28 13 LEU B CA 1
ATOM 1402 C C . LEU B 1 13 ? 5.699 -23.688 -15.938 1 42.28 13 LEU B C 1
ATOM 1404 O O . LEU B 1 13 ? 4.797 -24.406 -15.508 1 42.28 13 LEU B O 1
ATOM 1408 N N . ASN B 1 14 ? 6.129 -23.844 -17.203 1 35.88 14 ASN B N 1
ATOM 1409 C CA . ASN B 1 14 ? 5.535 -24.891 -18.031 1 35.88 14 ASN B CA 1
ATOM 1410 C C . ASN B 1 14 ? 5.98 -26.281 -17.578 1 35.88 14 ASN B C 1
ATOM 1412 O O . ASN B 1 14 ? 7.16 -26.625 -17.688 1 35.88 14 ASN B O 1
ATOM 1416 N N . PRO B 1 15 ? 5.273 -26.953 -16.781 1 34.66 15 PRO B N 1
ATOM 1417 C CA . PRO B 1 15 ? 5.617 -28.359 -16.562 1 34.66 15 PRO B CA 1
ATOM 1418 C C . PRO B 1 15 ? 5.52 -29.188 -17.844 1 34.66 15 PRO B C 1
ATOM 1420 O O . PRO B 1 15 ? 4.457 -29.25 -18.469 1 34.66 15 PRO B O 1
ATOM 1423 N N . SER B 1 16 ? 6.438 -29.141 -18.734 1 31.89 16 SER B N 1
ATOM 1424 C CA . SER B 1 16 ? 6.414 -30.109 -19.828 1 31.89 16 SER B CA 1
ATOM 1425 C C . SER B 1 16 ? 6.188 -31.531 -19.312 1 31.89 16 SER B C 1
ATOM 1427 O O . SER B 1 16 ? 6.91 -32 -18.422 1 31.89 16 SER B O 1
ATOM 1429 N N . PHE B 1 17 ? 5.016 -32.062 -19.344 1 32.16 17 PHE B N 1
ATOM 1430 C CA . PHE B 1 17 ? 4.719 -33.469 -19.156 1 32.16 17 PHE B CA 1
ATOM 1431 C C . PHE B 1 17 ? 5.605 -34.312 -20.047 1 32.16 17 PHE B C 1
ATOM 1433 O O . PHE B 1 17 ? 5.484 -34.281 -21.281 1 32.16 17 PHE B O 1
ATOM 1440 N N . SER B 1 18 ? 6.832 -34.469 -19.766 1 33.31 18 SER B N 1
ATOM 1441 C CA . SER B 1 18 ? 7.566 -35.469 -20.531 1 33.31 18 SER B CA 1
ATOM 1442 C C . SER B 1 18 ? 6.824 -36.812 -20.547 1 33.31 18 SER B C 1
ATOM 1444 O O . SER B 1 18 ? 6.402 -37.281 -19.5 1 33.31 18 SER B O 1
ATOM 1446 N N . GLY B 1 19 ? 6.105 -37.156 -21.531 1 31.69 19 GLY B N 1
ATOM 1447 C CA . GLY B 1 19 ? 5.633 -38.531 -21.766 1 31.69 19 GLY B CA 1
ATOM 1448 C C . GLY B 1 19 ? 6.609 -39.594 -21.297 1 31.69 19 GLY B C 1
ATOM 1449 O O . GLY B 1 19 ? 7.746 -39.281 -20.953 1 31.69 19 GLY B O 1
ATOM 1450 N N . PRO B 1 20 ? 6.133 -40.812 -21.031 1 33.12 20 PRO B N 1
ATOM 1451 C CA . PRO B 1 20 ? 6.992 -41.906 -20.641 1 33.12 20 PRO B CA 1
ATOM 1452 C C . PRO B 1 20 ? 8.219 -42.062 -21.547 1 33.12 20 PRO B C 1
ATOM 1454 O O . PRO B 1 20 ? 8.078 -42.344 -22.734 1 33.12 20 PRO B O 1
ATOM 1457 N N . ASP B 1 21 ? 9.078 -41.125 -21.672 1 34.31 21 ASP B N 1
ATOM 1458 C CA . ASP B 1 21 ? 10.266 -41.562 -22.406 1 34.31 21 ASP B CA 1
ATOM 1459 C C . ASP B 1 21 ? 10.805 -42.875 -21.828 1 34.31 21 ASP B C 1
ATOM 1461 O O . ASP B 1 21 ? 11.055 -42.969 -20.625 1 34.31 21 ASP B O 1
ATOM 1465 N N . THR B 1 22 ? 10.594 -44.062 -22.438 1 34.66 22 THR B N 1
ATOM 1466 C CA . THR B 1 22 ? 11.102 -45.406 -22.266 1 34.66 22 THR B CA 1
ATOM 1467 C C . THR B 1 22 ? 12.578 -45.406 -21.875 1 34.66 22 THR B C 1
ATOM 1469 O O . THR B 1 22 ? 13.164 -46.438 -21.578 1 34.66 22 THR B O 1
ATOM 1472 N N . SER B 1 23 ? 13.453 -44.531 -22.516 1 38.09 23 SER B N 1
ATOM 1473 C CA . SER B 1 23 ? 14.859 -44.938 -22.531 1 38.09 23 SER B CA 1
ATOM 1474 C C . SER B 1 23 ? 15.469 -44.906 -21.141 1 38.09 23 SER B C 1
ATOM 1476 O O . SER B 1 23 ? 16.484 -45.531 -20.875 1 38.09 23 SER B O 1
ATOM 1478 N N . ARG B 1 24 ? 15.648 -43.625 -20.375 1 42.19 24 ARG B N 1
ATOM 1479 C CA . ARG B 1 24 ? 16.625 -43.688 -19.281 1 42.19 24 ARG B CA 1
ATOM 1480 C C . ARG B 1 24 ? 16.062 -44.5 -18.094 1 42.19 24 ARG B C 1
ATOM 1482 O O . ARG B 1 24 ? 14.992 -44.156 -17.578 1 42.19 24 ARG B O 1
ATOM 1489 N N . MET B 1 25 ? 16.359 -45.75 -17.812 1 39.59 25 MET B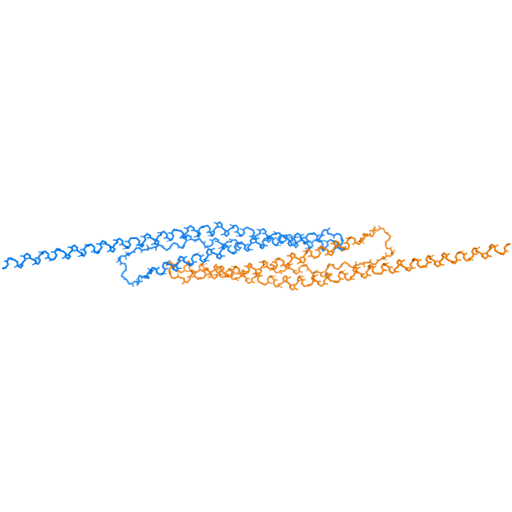 N 1
ATOM 1490 C CA . MET B 1 25 ? 16.094 -46.719 -16.766 1 39.59 25 MET B CA 1
ATOM 1491 C C . MET B 1 25 ? 15.82 -46.062 -15.43 1 39.59 25 MET B C 1
ATOM 1493 O O . MET B 1 25 ? 14.914 -46.469 -14.703 1 39.59 25 MET B O 1
ATOM 1497 N N . GLY B 1 26 ? 16.891 -45.469 -14.688 1 40 26 GLY B N 1
ATOM 1498 C CA . GLY B 1 26 ? 17.141 -45.406 -13.25 1 40 26 GLY B CA 1
ATOM 1499 C C . GLY B 1 26 ? 16.25 -44.375 -12.547 1 40 26 GLY B C 1
ATOM 1500 O O . GLY B 1 26 ? 16.219 -44.344 -11.32 1 40 26 GLY B O 1
ATOM 1501 N N . ARG B 1 27 ? 16.328 -43.062 -12.938 1 46.81 27 ARG B N 1
ATOM 1502 C CA . ARG B 1 27 ? 15.781 -42.125 -11.953 1 46.81 27 ARG B CA 1
ATOM 1503 C C . ARG B 1 27 ? 14.273 -42.312 -11.82 1 46.81 27 ARG B C 1
ATOM 1505 O O . ARG B 1 27 ? 13.555 -42.312 -12.82 1 46.81 27 ARG B O 1
ATOM 1512 N N . PRO B 1 28 ? 13.773 -42.906 -10.695 1 45.31 28 PRO B N 1
ATOM 1513 C CA . PRO B 1 28 ? 12.336 -43.125 -10.508 1 45.31 28 PRO B CA 1
ATOM 1514 C C . PRO B 1 28 ? 11.5 -41.938 -11 1 45.31 28 PRO B C 1
ATOM 1516 O O . PRO B 1 28 ? 11.867 -40.781 -10.766 1 45.31 28 PRO B O 1
ATOM 1519 N N . ALA B 1 29 ? 10.867 -41.938 -12.141 1 49.78 29 ALA B N 1
ATOM 1520 C CA . ALA B 1 29 ? 9.938 -40.969 -12.703 1 49.78 29 ALA B CA 1
ATOM 1521 C C . ALA B 1 29 ? 9.039 -40.375 -11.625 1 49.78 29 ALA B C 1
ATOM 1523 O O . ALA B 1 29 ? 8.445 -41.094 -10.828 1 49.78 29 ALA B O 1
ATOM 1524 N N . VAL B 1 30 ? 9.391 -39.312 -10.969 1 53.94 30 VAL B N 1
ATOM 1525 C CA . VAL B 1 30 ? 8.438 -38.656 -10.055 1 53.94 30 VAL B CA 1
ATOM 1526 C C . VAL B 1 30 ? 7.016 -38.844 -10.586 1 53.94 30 VAL B C 1
ATOM 1528 O O . VAL B 1 30 ? 6.695 -38.406 -11.688 1 53.94 30 VAL B O 1
ATOM 1531 N N . ILE B 1 31 ? 6.379 -39.938 -10.266 1 58.88 31 ILE B N 1
ATOM 1532 C CA . ILE B 1 31 ? 4.988 -40.219 -10.594 1 58.88 31 ILE B CA 1
ATOM 1533 C C . ILE B 1 31 ? 4.102 -39.031 -10.156 1 58.88 31 ILE B C 1
ATOM 1535 O O . ILE B 1 31 ? 4.039 -38.719 -8.969 1 58.88 31 ILE B O 1
ATOM 1539 N N . ILE B 1 32 ? 3.738 -38.062 -11.039 1 63.41 32 ILE B N 1
ATOM 1540 C CA . ILE B 1 32 ? 2.771 -37 -10.766 1 63.41 32 ILE B CA 1
ATOM 1541 C C . ILE B 1 32 ? 1.358 -37.594 -10.773 1 63.41 32 ILE B C 1
ATOM 1543 O O . ILE B 1 32 ? 0.884 -38.062 -11.805 1 63.41 32 ILE B O 1
ATOM 1547 N N . THR B 1 33 ? 0.897 -37.75 -9.539 1 74.25 33 THR B N 1
ATOM 1548 C CA . THR B 1 33 ? -0.453 -38.281 -9.375 1 74.25 33 THR B CA 1
ATOM 1549 C C . THR B 1 33 ? -1.493 -37.219 -9.711 1 74.25 33 THR B C 1
ATOM 1551 O O . THR B 1 33 ? -1.151 -36.062 -9.938 1 74.25 33 THR B O 1
ATOM 1554 N N . ARG B 1 34 ? -2.729 -37.719 -9.938 1 77.56 34 ARG B N 1
ATOM 1555 C CA . ARG B 1 34 ? -3.854 -36.812 -10.125 1 77.56 34 ARG B CA 1
ATOM 1556 C C . ARG B 1 34 ? -3.932 -35.781 -8.992 1 77.56 34 ARG B C 1
ATOM 1558 O O . ARG B 1 34 ? -4.27 -34.625 -9.211 1 77.56 34 ARG B O 1
ATOM 1565 N N . GLN B 1 35 ? -3.525 -36.219 -7.867 1 80.06 35 GLN B N 1
ATOM 1566 C CA . GLN B 1 35 ? -3.555 -35.344 -6.703 1 80.06 35 GLN B CA 1
ATOM 1567 C C . GLN B 1 35 ? -2.502 -34.25 -6.82 1 80.06 35 GLN B C 1
ATOM 1569 O O . GLN B 1 35 ? -2.75 -33.094 -6.441 1 80.06 35 GLN B O 1
ATOM 1574 N N . ASP B 1 36 ? -1.424 -34.656 -7.344 1 81.38 36 ASP B N 1
ATOM 1575 C CA . ASP B 1 36 ? -0.354 -33.688 -7.531 1 81.38 36 ASP B CA 1
ATOM 1576 C C . ASP B 1 36 ? -0.742 -32.625 -8.57 1 81.38 36 ASP B C 1
ATOM 1578 O O . ASP B 1 36 ? -0.4 -31.453 -8.438 1 81.38 36 ASP B O 1
ATOM 1582 N N . GLN B 1 37 ? -1.443 -33.156 -9.555 1 82.88 37 GLN B N 1
ATOM 1583 C CA . GLN B 1 37 ? -1.87 -32.25 -10.602 1 82.88 37 GLN B CA 1
ATOM 1584 C C . GLN B 1 37 ? -2.871 -31.234 -10.07 1 82.88 37 GLN B C 1
ATOM 1586 O O . GLN B 1 37 ? -2.76 -30.047 -10.359 1 82.88 37 GLN B O 1
ATOM 1591 N N . GLN B 1 38 ? -3.744 -31.688 -9.227 1 86.62 38 GLN B N 1
ATOM 1592 C CA . GLN B 1 38 ? -4.738 -30.781 -8.641 1 86.62 38 GLN B CA 1
ATOM 1593 C C . GLN B 1 38 ? -4.086 -29.812 -7.668 1 86.62 38 GLN B C 1
ATOM 1595 O O . GLN B 1 38 ? -4.469 -28.641 -7.609 1 86.62 38 GLN B O 1
ATOM 1600 N N . ALA B 1 39 ? -3.15 -30.297 -6.957 1 87.94 39 ALA B N 1
ATOM 1601 C CA . ALA B 1 39 ? -2.441 -29.438 -6.008 1 87.94 39 ALA B CA 1
ATOM 1602 C C . ALA B 1 39 ? -1.721 -28.297 -6.723 1 87.94 39 ALA B C 1
ATOM 1604 O O . ALA B 1 39 ? -1.668 -27.172 -6.219 1 87.94 39 ALA B O 1
ATOM 1605 N N . SER B 1 40 ? -1.193 -28.625 -7.879 1 88.06 40 SER B N 1
ATOM 1606 C CA . SER B 1 40 ? -0.494 -27.594 -8.641 1 88.06 40 SER B CA 1
ATOM 1607 C C . SER B 1 40 ? -1.452 -26.5 -9.102 1 88.06 40 SER B C 1
ATOM 1609 O O . SER B 1 40 ? -1.138 -25.312 -9.008 1 88.06 40 SER B O 1
ATOM 1611 N N . VAL B 1 41 ? -2.598 -26.922 -9.547 1 91.06 41 VAL B N 1
ATOM 1612 C CA . VAL B 1 41 ? -3.6 -25.953 -9.984 1 91.06 41 VAL B CA 1
ATOM 1613 C C . VAL B 1 41 ? -4.02 -25.078 -8.812 1 91.06 41 VAL B C 1
ATOM 1615 O O . VAL B 1 41 ? -4.141 -23.859 -8.945 1 91.06 41 VAL B O 1
ATOM 1618 N N . ASP B 1 42 ? -4.172 -25.672 -7.707 1 93.06 42 ASP B N 1
ATOM 1619 C CA . ASP B 1 42 ? -4.578 -24.938 -6.512 1 93.06 42 ASP B CA 1
ATOM 1620 C C . ASP B 1 42 ? -3.52 -23.906 -6.109 1 93.06 42 ASP B C 1
ATOM 1622 O O . ASP B 1 42 ? -3.852 -22.812 -5.66 1 93.06 42 ASP B O 1
ATOM 1626 N N . MET B 1 43 ? -2.311 -24.281 -6.223 1 93.94 43 MET B N 1
ATOM 1627 C CA . MET B 1 43 ? -1.227 -23.375 -5.855 1 93.94 43 MET B CA 1
ATOM 1628 C C . MET B 1 43 ? -1.191 -22.156 -6.785 1 93.94 43 MET B C 1
ATOM 1630 O O . MET B 1 43 ? -0.973 -21.031 -6.332 1 93.94 43 MET B O 1
ATOM 1634 N N . PHE B 1 44 ? -1.46 -22.391 -8.008 1 93.5 44 PHE B N 1
ATOM 1635 C CA . PHE B 1 44 ? -1.478 -21.281 -8.961 1 93.5 44 PHE B CA 1
ATOM 1636 C C . PHE B 1 44 ? -2.686 -20.391 -8.719 1 93.5 44 PHE B C 1
ATOM 1638 O O . PHE B 1 44 ? -2.596 -19.172 -8.867 1 93.5 44 PHE B O 1
ATOM 1645 N N . GLN B 1 45 ? -3.73 -21 -8.391 1 96.19 45 GLN B N 1
ATOM 1646 C CA . GLN B 1 45 ? -4.914 -20.203 -8.062 1 96.19 45 GLN B CA 1
ATOM 1647 C C . GLN B 1 45 ? -4.676 -19.344 -6.824 1 96.19 45 GLN B C 1
ATOM 1649 O O . GLN B 1 45 ? -5.102 -18.188 -6.773 1 96.19 45 GLN B O 1
ATOM 1654 N N . LEU B 1 46 ? -4.012 -19.953 -5.895 1 96.5 46 LEU B N 1
ATOM 1655 C CA . LEU B 1 46 ? -3.658 -19.219 -4.688 1 96.5 46 LEU B CA 1
ATOM 1656 C C . LEU B 1 46 ? -2.754 -18.031 -5.023 1 96.5 46 LEU B C 1
ATOM 1658 O O . LEU B 1 46 ? -2.961 -16.922 -4.527 1 96.5 46 LEU B O 1
ATOM 1662 N N . LEU B 1 47 ? -1.791 -18.266 -5.84 1 96.62 47 LEU B N 1
ATOM 1663 C CA . LEU B 1 47 ? -0.865 -17.219 -6.254 1 96.62 47 LEU B CA 1
ATOM 1664 C C . LEU B 1 47 ? -1.603 -16.094 -6.969 1 96.62 47 LEU B C 1
ATOM 1666 O O . LEU B 1 47 ? -1.361 -14.906 -6.695 1 96.62 47 LEU B O 1
ATOM 1670 N N . LEU B 1 48 ? -2.51 -16.5 -7.793 1 97.5 48 LEU B N 1
ATOM 1671 C CA . LEU B 1 48 ? -3.281 -15.516 -8.547 1 97.5 48 LEU B CA 1
ATOM 1672 C C . LEU B 1 48 ? -4.141 -14.672 -7.605 1 97.5 48 LEU B C 1
ATOM 1674 O O . LEU B 1 48 ? -4.215 -13.453 -7.758 1 97.5 48 LEU B O 1
ATOM 1678 N N . THR B 1 49 ? -4.777 -15.25 -6.656 1 98.19 49 THR B N 1
ATOM 1679 C CA . THR B 1 49 ? -5.621 -14.555 -5.684 1 98.19 49 THR B CA 1
ATOM 1680 C C . THR B 1 49 ? -4.805 -13.555 -4.875 1 98.19 49 THR B C 1
ATOM 1682 O O . THR B 1 49 ? -5.223 -12.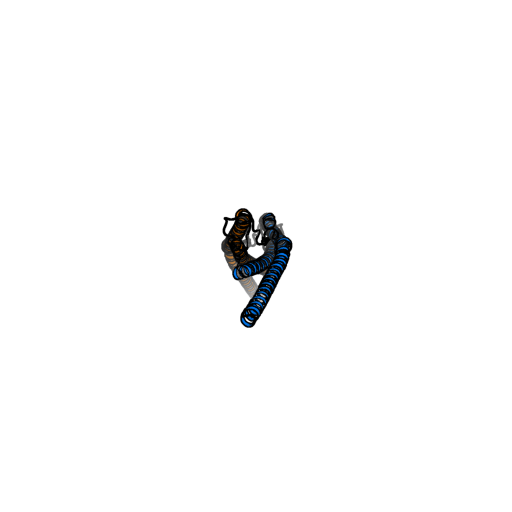406 -4.691 1 98.19 49 THR B O 1
ATOM 1685 N N . ASN B 1 50 ? -3.662 -13.977 -4.434 1 98.31 50 ASN B N 1
ATOM 1686 C CA . ASN B 1 50 ? -2.814 -13.102 -3.633 1 98.31 50 ASN B CA 1
ATOM 1687 C C . ASN B 1 50 ? -2.211 -11.984 -4.477 1 98.31 50 ASN B C 1
ATOM 1689 O O . ASN B 1 50 ? -2.018 -10.867 -3.99 1 98.31 50 ASN B O 1
ATOM 1693 N N . ALA B 1 51 ? -1.882 -12.273 -5.719 1 98.06 51 ALA B N 1
ATOM 1694 C CA . ALA B 1 51 ? -1.394 -11.234 -6.625 1 98.06 51 ALA B CA 1
ATOM 1695 C C . ALA B 1 51 ? -2.441 -10.141 -6.824 1 98.06 51 ALA B C 1
ATOM 1697 O O . ALA B 1 51 ? -2.121 -8.953 -6.793 1 98.06 51 ALA B O 1
ATOM 1698 N N . LYS B 1 52 ? -3.643 -10.531 -6.992 1 98.06 52 LYS B N 1
ATOM 1699 C CA . LYS B 1 52 ? -4.734 -9.578 -7.172 1 98.06 52 LYS B CA 1
ATOM 1700 C C . LYS B 1 52 ? -4.922 -8.711 -5.93 1 98.06 52 LYS B C 1
ATOM 1702 O O . LYS B 1 52 ? -5.09 -7.496 -6.035 1 98.06 52 LYS B O 1
ATOM 1707 N N . ALA B 1 53 ? -4.879 -9.367 -4.797 1 98.31 53 ALA B N 1
ATOM 1708 C CA . ALA B 1 53 ? -5 -8.625 -3.543 1 98.31 53 ALA B CA 1
ATOM 1709 C C . ALA B 1 53 ? -3.865 -7.621 -3.387 1 98.31 53 ALA B C 1
ATOM 1711 O O . ALA B 1 53 ? -4.086 -6.488 -2.955 1 98.31 53 ALA B O 1
ATOM 1712 N N . TYR B 1 54 ? -2.705 -8.07 -3.725 1 98.38 54 TYR B N 1
ATOM 1713 C CA . TYR B 1 54 ? -1.525 -7.215 -3.652 1 98.38 54 TYR B CA 1
ATOM 1714 C C . TYR B 1 54 ? -1.668 -6.008 -4.57 1 98.38 54 TYR B C 1
ATOM 1716 O O . TYR B 1 54 ? -1.435 -4.871 -4.152 1 98.38 54 TYR B O 1
ATOM 1724 N N . ARG B 1 55 ? -2.1 -6.234 -5.723 1 98.06 55 ARG B N 1
ATOM 1725 C CA . ARG B 1 55 ? -2.305 -5.168 -6.699 1 98.06 55 ARG B CA 1
ATOM 1726 C C . ARG B 1 55 ? -3.312 -4.145 -6.188 1 98.06 55 ARG B C 1
ATOM 1728 O O . ARG B 1 55 ? -3.08 -2.938 -6.285 1 98.06 55 ARG B O 1
ATOM 1735 N N . ILE B 1 56 ? -4.406 -4.59 -5.66 1 98.38 56 ILE B N 1
ATOM 1736 C CA . ILE B 1 56 ? -5.473 -3.73 -5.156 1 98.38 56 ILE B CA 1
ATOM 1737 C C . ILE B 1 56 ? -4.941 -2.857 -4.023 1 98.38 56 ILE B C 1
ATOM 1739 O O . ILE B 1 56 ? -5.238 -1.661 -3.961 1 98.38 56 ILE B O 1
ATOM 1743 N N . GLN B 1 57 ? -4.133 -3.529 -3.158 1 98.38 57 GLN B N 1
ATOM 1744 C CA . GLN B 1 57 ? -3.58 -2.758 -2.049 1 98.38 57 GLN B CA 1
ATOM 1745 C C . GLN B 1 57 ? -2.574 -1.723 -2.543 1 98.38 57 GLN B C 1
ATOM 1747 O O . GLN B 1 57 ? -2.467 -0.634 -1.977 1 98.38 57 GLN B O 1
ATOM 1752 N N . MET B 1 58 ? -1.812 -2.012 -3.598 1 98 58 MET B N 1
ATOM 1753 C CA . MET B 1 58 ? -0.887 -1.047 -4.184 1 98 58 MET B CA 1
ATOM 1754 C C . MET B 1 58 ? -1.636 0.17 -4.719 1 98 58 MET B C 1
ATOM 1756 O O . MET B 1 58 ? -1.2 1.307 -4.523 1 98 58 MET B O 1
ATOM 1760 N N . LEU B 1 59 ? -2.764 -0.1 -5.344 1 98.25 59 LEU B N 1
ATOM 1761 C CA . LEU B 1 59 ? -3.572 0.991 -5.879 1 98.25 59 LEU B CA 1
ATOM 1762 C C . LEU B 1 59 ? -4.152 1.838 -4.75 1 98.25 59 LEU B C 1
ATOM 1764 O O . LEU B 1 59 ? -4.152 3.068 -4.828 1 98.25 59 LEU B O 1
ATOM 1768 N N . ALA B 1 60 ? -4.637 1.204 -3.725 1 98.38 60 ALA B N 1
ATOM 1769 C CA . ALA B 1 60 ? -5.188 1.912 -2.572 1 98.38 60 ALA B CA 1
ATOM 1770 C C . ALA B 1 60 ? -4.121 2.764 -1.891 1 98.38 60 ALA B C 1
ATOM 1772 O O . ALA B 1 60 ? -4.387 3.898 -1.489 1 98.38 60 ALA B O 1
ATOM 1773 N N . LEU B 1 61 ? -2.895 2.182 -1.764 1 98.25 61 LEU B N 1
ATOM 1774 C CA . LEU B 1 61 ? -1.794 2.938 -1.177 1 98.25 61 LEU B CA 1
ATOM 1775 C C . LEU B 1 61 ? -1.443 4.145 -2.039 1 98.25 61 LEU B C 1
ATOM 1777 O O . LEU B 1 61 ? -1.138 5.219 -1.516 1 98.25 61 LEU B O 1
ATOM 1781 N N . SER B 1 62 ? -1.458 3.943 -3.35 1 98.25 62 SER B N 1
ATOM 1782 C CA . SER B 1 62 ? -1.176 5.035 -4.273 1 98.25 62 SER B CA 1
ATOM 1783 C C . SER B 1 62 ? -2.139 6.203 -4.062 1 98.25 62 SER B C 1
ATOM 1785 O O . SER B 1 62 ? -1.714 7.355 -3.973 1 98.25 62 SER B O 1
ATOM 1787 N N . LYS B 1 63 ? -3.381 5.969 -3.912 1 98.56 63 LYS B N 1
ATOM 1788 C CA . LYS B 1 63 ? -4.391 7.004 -3.703 1 98.56 63 LYS B CA 1
ATOM 1789 C C . LYS B 1 63 ? -4.215 7.676 -2.342 1 98.56 63 LYS B C 1
ATOM 1791 O O . LYS B 1 63 ? -4.324 8.898 -2.229 1 98.56 63 LYS B O 1
ATOM 1796 N N . ALA B 1 64 ? -3.945 6.855 -1.338 1 98.5 64 ALA B N 1
ATOM 1797 C CA . ALA B 1 64 ? -3.729 7.402 -0.001 1 98.5 64 ALA B CA 1
ATOM 1798 C C . ALA B 1 64 ? -2.498 8.305 0.031 1 98.5 64 ALA B C 1
ATOM 1800 O O . ALA B 1 64 ? -2.5 9.344 0.693 1 98.5 64 ALA B O 1
ATOM 1801 N N . ALA B 1 65 ? -1.431 7.898 -0.656 1 98.19 65 ALA B N 1
ATOM 1802 C CA . ALA B 1 65 ? -0.217 8.711 -0.737 1 98.19 65 ALA B CA 1
ATOM 1803 C C . ALA B 1 65 ? -0.494 10.047 -1.411 1 98.19 65 ALA B C 1
ATOM 1805 O O . ALA B 1 65 ? -0.019 11.094 -0.953 1 98.19 65 ALA B O 1
ATOM 1806 N N . ALA B 1 66 ? -1.274 10.031 -2.482 1 98.44 66 ALA B N 1
ATOM 1807 C CA . ALA B 1 66 ? -1.63 11.25 -3.193 1 98.44 66 ALA B CA 1
ATOM 1808 C C . ALA B 1 66 ? -2.443 12.188 -2.303 1 98.44 66 ALA B C 1
ATOM 1810 O O . ALA B 1 66 ? -2.207 13.398 -2.283 1 98.44 66 ALA B O 1
ATOM 1811 N N . ASN B 1 67 ? -3.373 11.617 -1.554 1 98.5 67 ASN B N 1
ATOM 1812 C CA . ASN B 1 67 ? -4.188 12.414 -0.643 1 98.5 67 ASN B CA 1
ATOM 1813 C C . ASN B 1 67 ? -3.346 13.023 0.479 1 98.5 67 ASN B C 1
ATOM 1815 O O . ASN B 1 67 ? -3.568 14.164 0.882 1 98.5 67 ASN B O 1
ATOM 1819 N N . PHE B 1 68 ? -2.404 12.273 0.957 1 98.19 68 PHE B N 1
ATOM 1820 C CA . PHE B 1 68 ? -1.485 12.766 1.976 1 98.19 68 PHE B CA 1
ATOM 1821 C C . PHE B 1 68 ? -0.639 13.906 1.434 1 98.19 68 PHE B C 1
ATOM 1823 O O . PHE B 1 68 ? -0.494 14.945 2.086 1 98.19 68 PHE B O 1
ATOM 1830 N N . GLY B 1 69 ? -0.149 13.727 0.23 1 97.38 69 GLY B N 1
ATOM 1831 C CA . GLY B 1 69 ? 0.585 14.805 -0.414 1 97.38 69 GLY B CA 1
ATOM 1832 C C . GLY B 1 69 ? -0.242 16.062 -0.598 1 97.38 69 GLY B C 1
ATOM 1833 O O . GLY B 1 69 ? 0.237 17.172 -0.344 1 97.38 69 GLY B O 1
ATOM 1834 N N . TYR B 1 70 ? -1.395 15.914 -0.96 1 97.44 70 TYR B N 1
ATOM 1835 C CA . TYR B 1 70 ? -2.316 17.031 -1.15 1 97.44 70 TYR B CA 1
ATOM 1836 C C . TYR B 1 70 ? -2.51 17.797 0.147 1 97.44 70 TYR B C 1
ATOM 1838 O O . TYR B 1 70 ? -2.475 19.031 0.151 1 97.44 70 TYR B O 1
ATOM 1846 N N . ALA B 1 71 ? -2.711 17.094 1.229 1 96.88 71 ALA B N 1
ATOM 1847 C CA . ALA B 1 71 ? -2.902 17.719 2.531 1 96.88 71 ALA B CA 1
ATOM 1848 C C . ALA B 1 71 ? -1.659 18.5 2.951 1 96.88 71 ALA B C 1
ATOM 1850 O O . ALA B 1 71 ? -1.763 19.609 3.492 1 96.88 71 ALA B O 1
ATOM 1851 N N . LEU B 1 72 ? -0.497 17.953 2.674 1 95 72 LEU B N 1
ATOM 1852 C CA . LEU B 1 72 ? 0.752 18.641 2.984 1 95 72 LEU B CA 1
ATOM 1853 C C . LEU B 1 72 ? 0.874 19.938 2.189 1 95 72 LEU B C 1
ATOM 1855 O O . LEU B 1 72 ? 1.282 20.969 2.73 1 95 72 LEU B O 1
ATOM 1859 N N . GLU B 1 73 ? 0.492 19.891 0.938 1 94.06 73 GLU B N 1
ATOM 1860 C CA . GLU B 1 73 ? 0.549 21.062 0.073 1 94.06 73 GLU B CA 1
ATOM 1861 C C . GLU B 1 73 ? -0.416 22.156 0.548 1 94.06 73 GLU B C 1
ATOM 1863 O O . GLU B 1 73 ? -0.106 23.344 0.474 1 94.06 73 GLU B O 1
ATOM 1868 N N . LYS B 1 74 ? -1.548 21.766 0.978 1 93 74 LYS B N 1
ATOM 1869 C CA . LYS B 1 74 ? -2.539 22.703 1.476 1 93 74 LYS B CA 1
ATOM 1870 C C . LYS B 1 74 ? -2 23.484 2.672 1 93 74 LYS B C 1
ATOM 1872 O O . LYS B 1 74 ? -2.195 24.703 2.768 1 93 74 LYS B O 1
ATOM 1877 N N . ILE B 1 75 ? -1.337 22.812 3.512 1 90 75 ILE B N 1
ATOM 1878 C CA . ILE B 1 75 ? -0.761 23.469 4.684 1 90 75 ILE B CA 1
ATOM 1879 C C . ILE B 1 75 ? 0.397 24.375 4.258 1 90 75 ILE B C 1
ATOM 1881 O O . ILE B 1 75 ? 0.546 25.484 4.766 1 90 75 ILE B O 1
ATOM 1885 N N . ALA B 1 76 ? 1.182 23.891 3.322 1 89.38 76 ALA B N 1
ATOM 1886 C CA . ALA B 1 76 ? 2.328 24.656 2.844 1 89.38 76 ALA B CA 1
ATOM 1887 C C . ALA B 1 76 ? 1.884 25.984 2.234 1 89.38 76 ALA B C 1
ATOM 1889 O O . ALA B 1 76 ? 2.572 27 2.369 1 89.38 76 ALA B O 1
ATOM 1890 N N . HIS B 1 77 ? 0.743 26.094 1.663 1 86.81 77 HIS B N 1
ATOM 1891 C CA . HIS B 1 77 ? 0.267 27.281 0.963 1 86.81 77 HIS B CA 1
ATOM 1892 C C . HIS B 1 77 ? -0.622 28.141 1.863 1 86.81 77 HIS B C 1
ATOM 1894 O O . HIS B 1 77 ? -1.114 29.188 1.443 1 86.81 77 HIS B O 1
ATOM 1900 N N . SER B 1 78 ? -0.801 27.625 3.018 1 80.62 78 SER B N 1
ATOM 1901 C CA . SER B 1 78 ? -1.655 28.391 3.924 1 80.62 78 SER B CA 1
ATOM 1902 C C . SER B 1 78 ? -0.851 29.422 4.707 1 80.62 78 SER B C 1
ATOM 1904 O O . SER B 1 78 ? 0.115 29.078 5.391 1 80.62 78 SER B O 1
ATOM 1906 N N . LYS B 1 79 ? -1.151 30.719 4.559 1 69.44 79 LYS B N 1
ATOM 1907 C CA . LYS B 1 79 ? -0.515 31.797 5.297 1 69.44 79 LYS B CA 1
ATOM 1908 C C . LYS B 1 79 ? -0.743 31.656 6.801 1 69.44 79 LYS B C 1
ATOM 1910 O O . LYS B 1 79 ? 0.119 32.031 7.602 1 69.44 79 LYS B O 1
ATOM 1915 N N . ALA B 1 80 ? -1.78 31.078 7.121 1 59.72 80 ALA B N 1
ATOM 1916 C CA . ALA B 1 80 ? -2.174 30.938 8.523 1 59.72 80 ALA B CA 1
ATOM 1917 C C . ALA B 1 80 ? -1.396 29.812 9.203 1 59.72 80 ALA B C 1
ATOM 1919 O O . ALA B 1 80 ? -1.127 29.891 10.406 1 59.72 80 ALA B O 1
ATOM 1920 N N . ALA B 1 81 ? -1.03 28.891 8.414 1 61.69 81 ALA B N 1
ATOM 1921 C CA . ALA B 1 81 ? -0.438 27.703 9.023 1 61.69 81 ALA B CA 1
ATOM 1922 C C . ALA B 1 81 ? 1.083 27.812 9.07 1 61.69 81 ALA B C 1
ATOM 1924 O O . ALA B 1 81 ? 1.724 27.25 9.961 1 61.69 81 ALA B O 1
ATOM 1925 N N . VAL B 1 82 ? 1.669 28.562 8.156 1 61.41 82 VAL B N 1
ATOM 1926 C CA . VAL B 1 82 ? 3.123 28.656 8.062 1 61.41 82 VAL B CA 1
ATOM 1927 C C . VAL B 1 82 ? 3.557 30.109 8.25 1 61.41 82 VAL B C 1
ATOM 1929 O O . VAL B 1 82 ? 3.236 30.969 7.422 1 61.41 82 VAL B O 1
ATOM 1932 N N . ARG B 1 83 ? 3.84 30.5 9.477 1 59.56 83 ARG B N 1
ATOM 1933 C CA . ARG B 1 83 ? 4.254 31.859 9.789 1 59.56 83 ARG B CA 1
ATOM 1934 C C . ARG B 1 83 ? 5.586 32.188 9.133 1 59.56 83 ARG B C 1
ATOM 1936 O O . ARG B 1 83 ? 5.809 33.344 8.703 1 59.56 83 ARG B O 1
ATOM 1943 N N . ASP B 1 84 ? 6.648 31.297 9.422 1 59.75 84 ASP B N 1
ATOM 1944 C CA . ASP B 1 84 ? 7.922 31.484 8.742 1 59.75 84 ASP B CA 1
ATOM 1945 C C . ASP B 1 84 ? 7.945 30.75 7.402 1 59.75 84 ASP B C 1
ATOM 1947 O O . ASP B 1 84 ? 8.234 29.547 7.352 1 59.75 84 ASP B O 1
ATOM 1951 N N . PRO B 1 85 ? 7.34 31.406 6.418 1 60.91 85 PRO B N 1
ATOM 1952 C CA . PRO B 1 85 ? 6.766 30.828 5.203 1 60.91 85 PRO B CA 1
ATOM 1953 C C . PRO B 1 85 ? 7.797 30.062 4.375 1 60.91 85 PRO B C 1
ATOM 1955 O O . PRO B 1 85 ? 7.492 29 3.834 1 60.91 85 PRO B O 1
ATOM 1958 N N . THR B 1 86 ? 9.133 30.531 4.477 1 67.94 86 THR B N 1
ATOM 1959 C CA . THR B 1 86 ? 9.82 30.062 3.273 1 67.94 86 THR B CA 1
ATOM 1960 C C . THR B 1 86 ? 10.391 28.672 3.477 1 67.94 86 THR B C 1
ATOM 1962 O O . THR B 1 86 ? 10.188 27.781 2.641 1 67.94 86 THR B O 1
ATOM 1965 N N . ASN B 1 87 ? 11.039 28.406 4.691 1 77.56 87 ASN B N 1
ATOM 1966 C CA . ASN B 1 87 ? 11.719 27.125 4.859 1 77.56 87 ASN B CA 1
ATOM 1967 C C . ASN B 1 87 ? 10.719 26 5.121 1 77.56 87 ASN B C 1
ATOM 1969 O O . ASN B 1 87 ? 10.828 24.922 4.527 1 77.56 87 ASN B O 1
ATOM 1973 N N . VAL B 1 88 ? 9.758 26.281 6.023 1 78.31 88 VAL B N 1
ATOM 1974 C CA . VAL B 1 88 ? 8.766 25.25 6.352 1 78.31 88 VAL B CA 1
ATOM 1975 C C . VAL B 1 88 ? 7.914 24.953 5.125 1 78.31 88 VAL B C 1
ATOM 1977 O O . VAL B 1 88 ? 7.633 23.781 4.832 1 78.31 88 VAL B O 1
ATOM 1980 N N . CYS B 1 89 ? 7.641 26.016 4.449 1 84.06 89 CYS B N 1
ATOM 1981 C CA . CYS B 1 89 ? 6.855 25.844 3.23 1 84.06 89 CYS B CA 1
ATOM 1982 C C . CYS B 1 89 ? 7.594 24.969 2.227 1 84.06 89 CYS B C 1
ATOM 1984 O O . CYS B 1 89 ? 7.004 24.047 1.654 1 84.06 89 CYS B O 1
ATOM 1986 N N . SER B 1 90 ? 8.883 25.234 2.041 1 86.56 90 SER B N 1
ATOM 1987 C CA . SER B 1 90 ? 9.688 24.469 1.093 1 86.56 90 SER B CA 1
ATOM 1988 C C . SER B 1 90 ? 9.805 23.016 1.521 1 86.56 90 SER B C 1
ATOM 1990 O O . SER B 1 90 ? 9.758 22.109 0.685 1 86.56 90 SER B O 1
ATOM 1992 N N . SER B 1 91 ? 10 22.828 2.764 1 88.62 91 SER B N 1
ATOM 1993 C CA . SER B 1 91 ? 10.109 21.469 3.283 1 88.62 91 SER B CA 1
ATOM 1994 C C . SER B 1 91 ? 8.797 20.703 3.117 1 88.62 91 SER B C 1
ATOM 1996 O O . SER B 1 91 ? 8.805 19.531 2.738 1 88.62 91 SER B O 1
ATOM 1998 N N . LEU B 1 92 ? 7.703 21.344 3.371 1 90.88 92 LEU B N 1
ATOM 1999 C CA . LEU B 1 92 ? 6.395 20.719 3.217 1 90.88 92 LEU B CA 1
ATOM 2000 C C . LEU B 1 92 ? 6.113 20.406 1.752 1 90.88 92 LEU B C 1
ATOM 2002 O O . LEU B 1 92 ? 5.57 19.344 1.433 1 90.88 92 LEU B O 1
ATOM 2006 N N . GLN B 1 93 ? 6.555 21.281 0.929 1 91.62 93 GLN B N 1
ATOM 2007 C CA . GLN B 1 93 ? 6.375 21.078 -0.504 1 91.62 93 GLN B CA 1
ATOM 2008 C C . GLN B 1 93 ? 7.223 19.906 -1.005 1 91.62 93 GLN B C 1
ATOM 2010 O O . GLN B 1 93 ? 6.777 19.125 -1.838 1 91.62 93 GLN B O 1
ATOM 2015 N N . ALA B 1 94 ? 8.406 19.859 -0.494 1 92.62 94 ALA B N 1
ATOM 2016 C CA . ALA B 1 94 ? 9.273 18.734 -0.852 1 92.62 94 ALA B CA 1
ATOM 2017 C C . ALA B 1 94 ? 8.688 17.406 -0.385 1 92.62 94 ALA B C 1
ATOM 2019 O O . ALA B 1 94 ? 8.703 16.422 -1.124 1 92.62 94 ALA B O 1
ATOM 2020 N N . ALA B 1 95 ? 8.211 17.422 0.774 1 94 95 ALA B N 1
ATOM 2021 C CA . ALA B 1 95 ? 7.582 16.219 1.308 1 94 95 ALA B CA 1
ATOM 2022 C C . ALA B 1 95 ? 6.363 15.828 0.477 1 94 95 ALA B C 1
ATOM 2024 O O . ALA B 1 95 ? 6.176 14.648 0.153 1 94 95 ALA B O 1
ATOM 2025 N N . ALA B 1 96 ? 5.543 16.766 0.186 1 95.88 96 ALA B N 1
ATOM 2026 C CA . ALA B 1 96 ? 4.383 16.5 -0.66 1 95.88 96 ALA B CA 1
ATOM 2027 C C . ALA B 1 96 ? 4.801 15.891 -1.991 1 95.88 96 ALA B C 1
ATOM 2029 O O . ALA B 1 96 ? 4.219 14.898 -2.436 1 95.88 96 ALA B O 1
ATOM 2030 N N . GLY B 1 97 ? 5.781 16.484 -2.588 1 96.25 97 GLY B N 1
ATOM 2031 C CA . GLY B 1 97 ? 6.289 15.969 -3.846 1 96.25 97 GLY B CA 1
ATOM 2032 C C . GLY B 1 97 ? 6.727 14.516 -3.756 1 96.25 97 GLY B C 1
ATOM 2033 O O . GLY B 1 97 ? 6.434 13.719 -4.648 1 96.25 97 GLY B O 1
ATOM 2034 N N . LEU B 1 98 ? 7.418 14.156 -2.75 1 95.62 98 LEU B N 1
ATOM 2035 C CA . LEU B 1 98 ? 7.863 12.781 -2.539 1 95.62 98 LEU B CA 1
ATOM 2036 C C . LEU B 1 98 ? 6.676 11.828 -2.49 1 95.62 98 LEU B C 1
ATOM 2038 O O . LEU B 1 98 ? 6.719 10.75 -3.082 1 95.62 98 LEU B O 1
ATOM 2042 N N . HIS B 1 99 ? 5.656 12.188 -1.798 1 97.06 99 HIS B N 1
ATOM 2043 C CA . HIS B 1 99 ? 4.52 11.289 -1.64 1 97.06 99 HIS B CA 1
ATOM 2044 C C . HIS B 1 99 ? 3.707 11.195 -2.926 1 97.06 99 HIS B C 1
ATOM 2046 O O . HIS B 1 99 ? 3.1 10.164 -3.209 1 97.06 99 HIS B O 1
ATOM 2052 N N . TYR B 1 100 ? 3.76 12.289 -3.764 1 96.94 100 TYR B N 1
ATOM 2053 C CA . TYR B 1 100 ? 3.203 12.172 -5.105 1 96.94 100 TYR B CA 1
ATOM 2054 C C . TYR B 1 100 ? 3.996 11.172 -5.941 1 96.94 100 TYR B C 1
ATOM 2056 O O . TYR B 1 100 ? 3.416 10.375 -6.688 1 96.94 100 TYR B O 1
ATOM 2064 N N . LEU B 1 101 ? 5.301 11.25 -5.797 1 96.81 101 LEU B N 1
ATOM 2065 C CA . LEU B 1 101 ? 6.145 10.297 -6.508 1 96.81 101 LEU B CA 1
ATOM 2066 C C . LEU B 1 101 ? 5.871 8.867 -6.039 1 96.81 101 LEU B C 1
ATOM 2068 O O . LEU B 1 101 ? 5.84 7.938 -6.848 1 96.81 101 LEU B O 1
ATOM 2072 N N . MET B 1 102 ? 5.746 8.711 -4.758 1 96.5 102 MET B N 1
ATOM 2073 C CA . MET B 1 102 ? 5.41 7.398 -4.203 1 96.5 102 MET B CA 1
ATOM 2074 C C . MET B 1 102 ? 4.074 6.906 -4.75 1 96.5 102 MET B C 1
ATOM 2076 O O . MET B 1 102 ? 3.92 5.719 -5.047 1 96.5 102 MET B O 1
ATOM 2080 N N . SER B 1 103 ? 3.135 7.82 -4.832 1 98 103 SER B N 1
ATOM 2081 C CA . SER B 1 103 ? 1.84 7.484 -5.414 1 98 103 SER B CA 1
ATOM 2082 C C . SER B 1 103 ? 1.991 6.984 -6.848 1 98 103 SER B C 1
ATOM 2084 O O . SER B 1 103 ? 1.464 5.926 -7.199 1 98 103 SER B O 1
ATOM 2086 N N . ASN B 1 104 ? 2.75 7.699 -7.637 1 96.56 104 ASN B N 1
ATOM 2087 C CA . ASN B 1 104 ? 2.984 7.312 -9.023 1 96.56 104 ASN B CA 1
ATOM 2088 C C . ASN B 1 104 ? 3.678 5.957 -9.117 1 96.56 104 ASN B C 1
ATOM 2090 O O . ASN B 1 104 ? 3.309 5.121 -9.945 1 96.56 104 ASN B O 1
ATOM 2094 N N . HIS B 1 105 ? 4.574 5.824 -8.336 1 95.56 105 HIS B N 1
ATOM 2095 C CA . HIS B 1 105 ? 5.336 4.582 -8.312 1 95.56 105 HIS B CA 1
ATOM 2096 C C . HIS B 1 105 ? 4.434 3.385 -8.039 1 95.56 105 HIS B C 1
ATOM 2098 O O . HIS B 1 105 ? 4.484 2.383 -8.75 1 95.56 105 HIS B O 1
ATOM 2104 N N . HIS B 1 106 ? 3.621 3.486 -7.094 1 96.5 106 HIS B N 1
ATOM 2105 C CA . HIS B 1 106 ? 2.77 2.354 -6.742 1 96.5 106 HIS B CA 1
ATOM 2106 C C . HIS B 1 106 ? 1.688 2.133 -7.793 1 96.5 106 HIS B C 1
ATOM 2108 O O . HIS B 1 106 ? 1.256 0.999 -8.016 1 96.5 106 HIS B O 1
ATOM 2114 N N . GLN B 1 107 ? 1.303 3.207 -8.406 1 97.19 107 GLN B N 1
ATOM 2115 C CA . GLN B 1 107 ? 0.387 3.066 -9.539 1 97.19 107 GLN B CA 1
ATOM 2116 C C . GLN B 1 107 ? 1.024 2.262 -10.664 1 97.19 107 GLN B C 1
ATOM 2118 O O . GLN B 1 107 ? 0.408 1.34 -11.203 1 97.19 107 GLN B O 1
ATOM 2123 N N . ILE B 1 108 ? 2.182 2.518 -10.992 1 97 108 ILE B N 1
ATOM 2124 C CA . ILE B 1 108 ? 2.912 1.838 -12.062 1 97 108 ILE B CA 1
ATOM 2125 C C . ILE B 1 108 ? 3.15 0.38 -11.672 1 97 108 ILE B C 1
ATOM 2127 O O . ILE B 1 108 ? 2.963 -0.525 -12.492 1 97 108 ILE B O 1
ATOM 2131 N N . LEU B 1 109 ? 3.568 0.203 -10.477 1 95.5 109 LEU B N 1
ATOM 2132 C CA . LEU B 1 109 ? 3.838 -1.152 -10.008 1 95.5 109 LEU B CA 1
ATOM 2133 C C . LEU B 1 109 ? 2.574 -2.004 -10.047 1 95.5 109 LEU B C 1
ATOM 2135 O O . LEU B 1 109 ? 2.623 -3.18 -10.414 1 95.5 109 LEU B O 1
ATOM 2139 N N . SER B 1 110 ? 1.468 -1.418 -9.625 1 97.31 110 SER B N 1
ATOM 2140 C CA . SER B 1 110 ? 0.194 -2.125 -9.688 1 97.31 110 SER B CA 1
ATOM 2141 C C . SER B 1 110 ? -0.14 -2.537 -11.117 1 97.31 110 SER B C 1
ATOM 2143 O O . SER B 1 110 ? -0.498 -3.689 -11.367 1 97.31 110 SER B O 1
ATOM 2145 N N . ASP B 1 111 ? 0.061 -1.646 -12.039 1 97.25 111 ASP B N 1
ATOM 2146 C CA . ASP B 1 111 ? -0.215 -1.921 -13.445 1 97.25 111 ASP B CA 1
ATOM 2147 C C . ASP B 1 111 ? 0.728 -2.992 -13.992 1 97.25 111 ASP B C 1
ATOM 2149 O O . ASP B 1 111 ? 0.313 -3.854 -14.766 1 97.25 111 ASP B O 1
ATOM 2153 N N . THR B 1 112 ? 1.939 -2.857 -13.617 1 95.44 112 THR B N 1
ATOM 2154 C CA . THR B 1 112 ? 2.941 -3.826 -14.047 1 95.44 112 THR B CA 1
ATOM 2155 C C . THR B 1 112 ? 2.607 -5.219 -13.523 1 95.44 112 THR B C 1
ATOM 2157 O O . THR B 1 112 ? 2.688 -6.203 -14.258 1 95.44 112 THR B O 1
ATOM 2160 N N . LEU B 1 113 ? 2.254 -5.336 -12.273 1 95.88 113 LEU B N 1
ATOM 2161 C CA . LEU B 1 113 ? 1.877 -6.621 -11.688 1 95.88 113 LEU B CA 1
ATOM 2162 C C . LEU B 1 113 ? 0.696 -7.23 -12.438 1 95.88 113 LEU B C 1
ATOM 2164 O O . LEU B 1 113 ? 0.678 -8.438 -12.695 1 95.88 113 LEU B O 1
ATOM 2168 N N . TYR B 1 114 ? -0.194 -6.391 -12.82 1 96.38 114 TYR B N 1
ATOM 2169 C CA . TYR B 1 114 ? -1.372 -6.867 -13.531 1 96.38 114 TYR B CA 1
ATOM 2170 C C . TYR B 1 114 ? -0.996 -7.383 -14.914 1 96.38 114 TYR B C 1
ATOM 2172 O O . TYR B 1 114 ? -1.31 -8.523 -15.266 1 96.38 114 TYR B O 1
ATOM 2180 N N . LYS B 1 115 ? -0.237 -6.629 -15.672 1 96.44 115 LYS B N 1
ATOM 2181 C CA . LYS B 1 115 ? 0.026 -6.906 -17.078 1 96.44 115 LYS B CA 1
ATOM 2182 C C . LYS B 1 115 ? 1.127 -7.949 -17.234 1 96.44 115 LYS B C 1
ATOM 2184 O O . LYS B 1 115 ? 1.07 -8.789 -18.141 1 96.44 115 LYS B O 1
ATOM 2189 N N . GLN B 1 116 ? 2.043 -7.902 -16.328 1 94 116 GLN B N 1
ATOM 2190 C CA . GLN B 1 116 ? 3.232 -8.719 -16.547 1 94 116 GLN B CA 1
ATOM 2191 C C . GLN B 1 116 ? 3.219 -9.969 -15.68 1 94 116 GLN B C 1
ATOM 2193 O O . GLN B 1 116 ? 4.02 -10.883 -15.891 1 94 116 GLN B O 1
ATOM 2198 N N . PHE B 1 117 ? 2.342 -10.055 -14.836 1 95.38 117 PHE B N 1
ATOM 2199 C CA . PHE B 1 117 ? 2.338 -11.219 -13.961 1 95.38 117 PHE B CA 1
ATOM 2200 C C . PHE B 1 117 ? 0.958 -11.859 -13.93 1 95.38 117 PHE B C 1
ATOM 2202 O O . PHE B 1 117 ? 0.811 -13.039 -14.25 1 95.38 117 PHE B O 1
ATOM 2209 N N . GLU B 1 118 ? -0.097 -11.125 -13.562 1 97 118 GLU B N 1
ATOM 2210 C CA . GLU B 1 118 ? -1.429 -11.695 -13.391 1 97 118 GLU B CA 1
ATOM 2211 C C . GLU B 1 118 ? -1.95 -12.273 -14.703 1 97 118 GLU B C 1
ATOM 2213 O O . GLU B 1 118 ? -2.436 -13.406 -14.734 1 97 118 GLU B O 1
ATOM 2218 N N . ILE B 1 119 ? -1.815 -11.523 -15.742 1 96.75 119 ILE B N 1
ATOM 2219 C CA . ILE B 1 119 ? -2.371 -11.953 -17.016 1 96.75 119 ILE B CA 1
ATOM 2220 C C . ILE B 1 119 ? -1.627 -13.188 -17.516 1 96.75 119 ILE B C 1
ATOM 2222 O O . ILE B 1 119 ? -2.242 -14.219 -17.797 1 96.75 119 ILE B O 1
ATOM 2226 N N . PRO B 1 120 ? -0.314 -13.148 -17.656 1 95.31 120 PRO B N 1
ATOM 2227 C CA . PRO B 1 120 ? 0.401 -14.352 -18.078 1 95.31 120 PRO B CA 1
ATOM 2228 C C . PRO B 1 120 ? 0.128 -15.555 -17.172 1 95.31 120 PRO B C 1
ATOM 2230 O O . PRO B 1 120 ? 0.045 -16.688 -17.641 1 95.31 120 PRO B O 1
ATOM 2233 N N . LEU B 1 121 ? 0.032 -15.336 -15.922 1 94.69 121 LEU B N 1
ATOM 2234 C CA . LEU B 1 121 ? -0.231 -16.422 -14.984 1 94.69 121 LEU B CA 1
ATOM 2235 C C . LEU B 1 121 ? -1.61 -17.031 -15.227 1 94.69 121 LEU B C 1
ATOM 2237 O O . LEU B 1 121 ? -1.782 -18.25 -15.156 1 94.69 121 LEU B O 1
ATOM 2241 N N . LEU B 1 122 ? -2.576 -16.125 -15.477 1 95.94 122 LEU B N 1
ATOM 2242 C CA . LEU B 1 122 ? -3.92 -16.594 -15.789 1 95.94 122 LEU B CA 1
ATOM 2243 C C . LEU B 1 122 ? -3.916 -17.453 -17.047 1 95.94 122 LEU B C 1
ATOM 2245 O O . LEU B 1 122 ? -4.578 -18.5 -17.094 1 95.94 122 LEU B O 1
ATOM 2249 N N . GLN B 1 123 ? -3.164 -17.078 -18.047 1 95.06 123 GLN B N 1
ATOM 2250 C CA . GLN B 1 123 ? -3.039 -17.859 -19.281 1 95.06 123 GLN B CA 1
ATOM 2251 C C . GLN B 1 123 ? -2.357 -19.203 -19.016 1 95.06 123 GLN B C 1
ATOM 2253 O O . GLN B 1 123 ? -2.795 -20.234 -19.531 1 95.06 123 GLN B O 1
ATOM 2258 N N . HIS B 1 124 ? -1.344 -19.156 -18.281 1 91.25 124 HIS B N 1
ATOM 2259 C CA . HIS B 1 124 ? -0.646 -20.391 -17.922 1 91.25 124 HIS B CA 1
ATOM 2260 C C . HIS B 1 124 ? -1.569 -21.344 -17.172 1 91.25 124 HIS B C 1
ATOM 2262 O O . HIS B 1 124 ? -1.548 -22.547 -17.438 1 91.25 124 HIS B O 1
ATOM 2268 N N . LEU B 1 125 ? -2.301 -20.828 -16.219 1 93.19 125 LEU B N 1
ATOM 2269 C CA . LEU B 1 125 ? -3.221 -21.656 -15.453 1 93.19 125 LEU B CA 1
ATOM 2270 C C . LEU B 1 125 ? -4.254 -22.312 -16.359 1 93.19 125 LEU B C 1
ATOM 2272 O O . LEU B 1 125 ? -4.543 -23.5 -16.219 1 93.19 125 LEU B O 1
ATOM 2276 N N . ASP B 1 126 ? -4.75 -21.609 -17.266 1 94.5 126 ASP B N 1
ATOM 2277 C CA . ASP B 1 126 ? -5.73 -22.141 -18.203 1 94.5 126 ASP B CA 1
ATOM 2278 C C . ASP B 1 126 ? -5.121 -23.25 -19.062 1 94.5 126 ASP B C 1
ATOM 2280 O O . ASP B 1 126 ? -5.723 -24.312 -19.234 1 94.5 126 ASP B O 1
ATOM 2284 N N . THR B 1 127 ? -3.965 -23.016 -19.531 1 93.44 127 THR B N 1
ATOM 2285 C CA . THR B 1 127 ? -3.271 -24 -20.344 1 93.44 127 THR B CA 1
ATOM 2286 C C . THR B 1 127 ? -2.955 -25.25 -19.531 1 93.44 127 THR B C 1
ATOM 2288 O O . THR B 1 127 ? -3.113 -26.375 -20.016 1 93.44 127 THR B O 1
ATOM 2291 N N . HIS B 1 128 ? -2.529 -25 -18.359 1 89.62 128 HIS B N 1
ATOM 2292 C CA . HIS B 1 128 ? -2.195 -26.109 -17.469 1 89.62 128 HIS B CA 1
ATOM 2293 C C . HIS B 1 128 ? -3.418 -26.984 -17.188 1 89.62 128 HIS B C 1
ATOM 2295 O O . HIS B 1 128 ? -3.34 -28.203 -17.234 1 89.62 128 HIS B O 1
ATOM 2301 N N . LYS B 1 129 ? -4.492 -26.344 -16.938 1 92.19 129 LYS B N 1
ATOM 2302 C CA . LYS B 1 129 ? -5.738 -27.078 -16.719 1 92.19 129 LYS B CA 1
ATOM 2303 C C . LYS B 1 129 ? -6.145 -27.875 -17.953 1 92.19 129 LYS B C 1
ATOM 2305 O O . LYS B 1 129 ? -6.574 -29.016 -17.844 1 92.19 129 LYS B O 1
ATOM 2310 N N . ALA B 1 130 ? -5.973 -27.297 -19.047 1 93.31 130 ALA B N 1
ATOM 2311 C CA . ALA B 1 130 ? -6.305 -27.969 -20.297 1 93.31 130 ALA B CA 1
ATOM 2312 C C . ALA B 1 130 ? -5.41 -29.188 -20.531 1 93.31 130 ALA B C 1
ATOM 2314 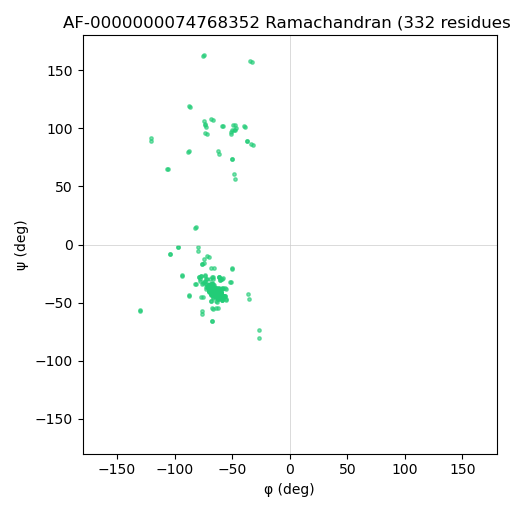O O . ALA B 1 130 ? -5.879 -30.234 -20.969 1 93.31 130 ALA B O 1
ATOM 2315 N N . ASN B 1 131 ? -4.188 -29.031 -20.188 1 89.69 131 ASN B N 1
ATOM 2316 C CA . ASN B 1 131 ? -3.238 -30.125 -20.344 1 89.69 131 ASN B CA 1
ATOM 2317 C C . ASN B 1 131 ? -3.557 -31.281 -19.406 1 89.69 131 ASN B C 1
ATOM 2319 O O . ASN B 1 131 ? -3.428 -32.438 -19.797 1 89.69 131 ASN B O 1
ATOM 2323 N N . ILE B 1 132 ? -3.934 -30.922 -18.203 1 88.5 132 ILE B N 1
ATOM 2324 C CA . ILE B 1 132 ? -4.309 -31.969 -17.25 1 88.5 132 ILE B CA 1
ATOM 2325 C C . ILE B 1 132 ? -5.539 -32.719 -17.75 1 88.5 132 ILE B C 1
ATOM 2327 O O . ILE B 1 132 ? -5.57 -33.938 -17.734 1 88.5 132 ILE B O 1
ATOM 2331 N N . GLU B 1 133 ? -6.504 -32.062 -18.219 1 90.31 133 GLU B N 1
ATOM 2332 C CA . GLU B 1 133 ? -7.715 -32.656 -18.734 1 90.31 133 GLU B CA 1
ATOM 2333 C C . GLU B 1 133 ? -7.402 -33.531 -19.953 1 90.31 133 GLU B C 1
ATOM 2335 O O . GLU B 1 133 ? -7.926 -34.656 -20.062 1 90.31 133 GLU B O 1
ATOM 2340 N N . ALA B 1 134 ? -6.551 -33.125 -20.797 1 90.12 134 ALA B N 1
ATOM 2341 C CA . ALA B 1 134 ? -6.156 -33.875 -21.984 1 90.12 134 ALA B CA 1
ATOM 2342 C C . ALA B 1 134 ? -5.426 -35.156 -21.578 1 90.12 134 ALA B C 1
ATOM 2344 O O . ALA B 1 134 ? -5.66 -36.219 -22.172 1 90.12 134 ALA B O 1
ATOM 2345 N N . SER B 1 135 ? -4.559 -35.031 -20.625 1 87.31 135 SER B N 1
ATOM 2346 C CA . SER B 1 135 ? -3.812 -36.188 -20.141 1 87.31 135 SER B CA 1
ATOM 2347 C C . SER B 1 135 ? -4.742 -37.219 -19.531 1 87.31 135 SER B C 1
ATOM 2349 O O . SER B 1 135 ? -4.582 -38.438 -19.75 1 87.31 135 SER B O 1
ATOM 2351 N N . GLU B 1 136 ? -5.688 -36.656 -18.734 1 86.69 136 GLU B N 1
ATOM 2352 C CA . GLU B 1 136 ? -6.66 -37.562 -18.125 1 86.69 136 GLU B CA 1
ATOM 2353 C C . GLU B 1 136 ? -7.508 -38.25 -19.188 1 86.69 136 GLU B C 1
ATOM 2355 O O . GLU B 1 136 ? -7.77 -39.469 -19.094 1 86.69 136 GLU B O 1
ATOM 2360 N N . ALA B 1 137 ? -7.883 -37.625 -20.188 1 89.25 137 ALA B N 1
ATOM 2361 C CA . ALA B 1 137 ? -8.68 -38.188 -21.266 1 89.25 137 ALA B CA 1
ATOM 2362 C C . ALA B 1 137 ? -7.875 -39.25 -22.047 1 89.25 137 ALA B C 1
ATOM 2364 O O . ALA B 1 137 ? -8.406 -40.312 -22.406 1 89.25 137 ALA B O 1
ATOM 2365 N N . GLN B 1 138 ? -6.672 -38.938 -22.281 1 89.44 138 GLN B N 1
ATOM 2366 C CA . GLN B 1 138 ? -5.797 -39.875 -22.969 1 89.44 138 GLN B CA 1
ATOM 2367 C C . GLN B 1 138 ? -5.586 -41.125 -22.141 1 89.44 138 GLN B C 1
ATOM 2369 O O . GLN B 1 138 ? -5.586 -42.25 -22.688 1 89.44 138 GLN B O 1
ATOM 2374 N N . TYR B 1 139 ? -5.438 -40.906 -20.891 1 86.56 139 TYR B N 1
ATOM 2375 C CA . TYR B 1 139 ? -5.277 -42.031 -20 1 86.56 139 TYR B CA 1
ATOM 2376 C C . TYR B 1 139 ? -6.523 -42.906 -20.016 1 86.56 139 TYR B C 1
ATOM 2378 O O . TYR B 1 139 ? -6.43 -44.125 -20.156 1 86.56 139 TYR B O 1
ATOM 2386 N N . GLU B 1 140 ? -7.668 -42.312 -19.859 1 88.69 140 GLU B N 1
ATOM 2387 C CA . GLU B 1 140 ? -8.93 -43.031 -19.875 1 88.69 140 GLU B CA 1
ATOM 2388 C C . GLU B 1 140 ? -9.125 -43.781 -21.188 1 88.69 140 GLU B C 1
ATOM 2390 O O . GLU B 1 140 ? -9.594 -44.938 -21.203 1 88.69 140 GLU B O 1
ATOM 2395 N N . ARG B 1 141 ? -8.734 -43.25 -22.281 1 92.12 141 ARG B N 1
ATOM 2396 C CA . ARG B 1 141 ? -8.828 -43.875 -23.594 1 92.12 141 ARG B CA 1
ATOM 2397 C C . ARG B 1 141 ? -7.887 -45.062 -23.688 1 92.12 141 ARG B C 1
ATOM 2399 O O . ARG B 1 141 ? -8.266 -46.125 -24.203 1 92.12 141 ARG B O 1
ATOM 2406 N N . SER B 1 142 ? -6.758 -44.906 -23.172 1 90.62 142 SER B N 1
ATOM 2407 C CA . SER B 1 142 ? -5.777 -45.969 -23.188 1 90.62 142 SER B CA 1
ATOM 2408 C C . SER B 1 142 ? -6.242 -47.156 -22.359 1 90.62 142 SER B C 1
ATOM 2410 O O . SER B 1 142 ? -6.082 -48.312 -22.766 1 90.62 142 SER B O 1
ATOM 2412 N N . MET B 1 143 ? -6.875 -46.812 -21.219 1 91.69 143 MET B N 1
ATOM 2413 C CA . MET B 1 143 ? -7.395 -47.875 -20.344 1 91.69 143 MET B CA 1
ATOM 2414 C C . MET B 1 143 ? -8.539 -48.625 -21.016 1 91.69 143 MET B C 1
ATOM 2416 O O . MET B 1 143 ? -8.641 -49.844 -20.906 1 91.69 143 MET B O 1
ATOM 2420 N N . ARG B 1 144 ? -9.375 -47.906 -21.719 1 92.62 144 ARG B N 1
ATOM 2421 C CA . ARG B 1 144 ? -10.484 -48.531 -22.438 1 92.62 144 ARG B CA 1
ATOM 2422 C C . ARG B 1 144 ? -9.984 -49.438 -23.562 1 92.62 144 ARG B C 1
ATOM 2424 O O . ARG B 1 144 ? -10.484 -50.531 -23.75 1 92.62 144 ARG B O 1
ATOM 2431 N N . GLU B 1 145 ? -8.969 -48.969 -24.234 1 93.5 145 GLU B N 1
ATOM 2432 C CA . GLU B 1 145 ? -8.398 -49.75 -25.328 1 93.5 145 GLU B CA 1
ATOM 2433 C C . GLU B 1 145 ? -7.734 -51.031 -24.812 1 93.5 145 GLU B C 1
ATOM 2435 O O . GLU B 1 145 ? -7.891 -52.094 -25.406 1 93.5 145 GLU B O 1
ATOM 2440 N N . MET B 1 146 ? -7.102 -50.844 -23.688 1 91.56 146 MET B N 1
ATOM 2441 C CA . MET B 1 146 ? -6.453 -52 -23.094 1 91.56 146 MET B CA 1
ATOM 2442 C C . MET B 1 146 ? -7.484 -53 -22.609 1 91.56 146 MET B C 1
ATOM 2444 O O . MET B 1 146 ? -7.316 -54.219 -22.797 1 91.56 146 MET B O 1
ATOM 2448 N N . SER B 1 147 ? -8.555 -52.5 -22 1 92.31 147 SER B N 1
ATOM 2449 C CA . SER B 1 147 ? -9.633 -53.344 -21.531 1 92.31 147 SER B CA 1
ATOM 2450 C C . SER B 1 147 ? -10.289 -54.094 -22.688 1 92.31 147 SER B C 1
ATOM 2452 O O . SER B 1 147 ? -10.57 -55.312 -22.578 1 92.31 147 SER B O 1
ATOM 2454 N N . GLN B 1 148 ? -10.438 -53.5 -23.797 1 94.62 148 GLN B N 1
ATOM 2455 C CA . GLN B 1 148 ? -11.047 -54.094 -24.984 1 94.62 148 GLN B CA 1
ATOM 2456 C C . GLN B 1 148 ? -10.141 -55.156 -25.578 1 94.62 148 GLN B C 1
ATOM 2458 O O . GLN B 1 148 ? -10.617 -56.219 -25.969 1 94.62 148 GLN B O 1
ATOM 2463 N N . LYS B 1 149 ? -8.875 -54.906 -25.594 1 94.31 149 LYS B N 1
ATOM 2464 C CA . LYS B 1 149 ? -7.914 -55.875 -26.109 1 94.31 149 LYS B CA 1
ATOM 2465 C C . LYS B 1 149 ? -7.875 -57.125 -25.234 1 94.31 149 LYS B C 1
ATOM 2467 O O . LYS B 1 149 ? -7.773 -58.25 -25.75 1 94.31 149 LYS B O 1
ATOM 2472 N N . ILE B 1 150 ? -8.055 -56.844 -23.953 1 94.56 150 ILE B N 1
ATOM 2473 C CA . ILE B 1 150 ? -8.062 -57.969 -23.016 1 94.56 150 ILE B CA 1
ATOM 2474 C C . ILE B 1 150 ? -9.312 -58.844 -23.25 1 94.56 150 ILE B C 1
ATOM 2476 O O . ILE B 1 150 ? -9.227 -60.062 -23.312 1 94.56 150 ILE B O 1
ATOM 2480 N N . LYS B 1 151 ? -10.438 -58.281 -23.453 1 94.5 151 LYS B N 1
ATOM 2481 C CA . LYS B 1 151 ? -11.695 -58.969 -23.688 1 94.5 151 LYS B CA 1
ATOM 2482 C C . LYS B 1 151 ? -11.641 -59.75 -25 1 94.5 151 LYS B C 1
ATOM 2484 O O . LYS B 1 151 ? -12.102 -60.906 -25.062 1 94.5 151 LYS B O 1
ATOM 2489 N N . GLU B 1 152 ? -11 -59.156 -25.984 1 94.12 152 GLU B N 1
ATOM 2490 C CA . GLU B 1 152 ? -10.875 -59.812 -27.281 1 94.12 152 GLU B CA 1
ATOM 2491 C C . GLU B 1 152 ? -9.953 -61.031 -27.203 1 94.12 152 GLU B C 1
ATOM 2493 O O . GLU B 1 152 ? -10.242 -62.062 -27.766 1 94.12 152 GLU B O 1
ATOM 2498 N N . THR B 1 153 ? -8.906 -60.812 -26.469 1 93.62 153 THR B N 1
ATOM 2499 C CA . THR B 1 153 ? -7.961 -61.906 -26.297 1 93.62 153 THR B CA 1
ATOM 2500 C C . THR B 1 153 ? -8.594 -63.062 -25.5 1 93.62 153 THR B C 1
ATOM 2502 O O . THR B 1 153 ? -8.398 -64.25 -25.812 1 93.62 153 THR B O 1
ATOM 2505 N N . GLU B 1 154 ? -9.383 -62.625 -24.547 1 93.62 154 GLU B N 1
ATOM 2506 C CA . GLU B 1 154 ? -10.062 -63.625 -23.734 1 93.62 154 GLU B CA 1
ATOM 2507 C C . GLU B 1 154 ? -11.117 -64.375 -24.547 1 93.62 154 GLU B C 1
ATOM 2509 O O . GLU B 1 154 ? -11.242 -65.562 -24.438 1 93.62 154 GLU B O 1
ATOM 2514 N N . ALA B 1 155 ? -11.797 -63.75 -25.375 1 93.62 155 ALA B N 1
ATOM 2515 C CA . ALA B 1 155 ? -12.812 -64.375 -26.234 1 93.62 155 ALA B CA 1
ATOM 2516 C C . ALA B 1 155 ? -12.18 -65.312 -27.234 1 93.62 155 ALA B C 1
ATOM 2518 O O . ALA B 1 155 ? -12.688 -66.438 -27.453 1 93.62 155 ALA B O 1
ATOM 2519 N N . THR B 1 156 ? -11.047 -65 -27.781 1 93 1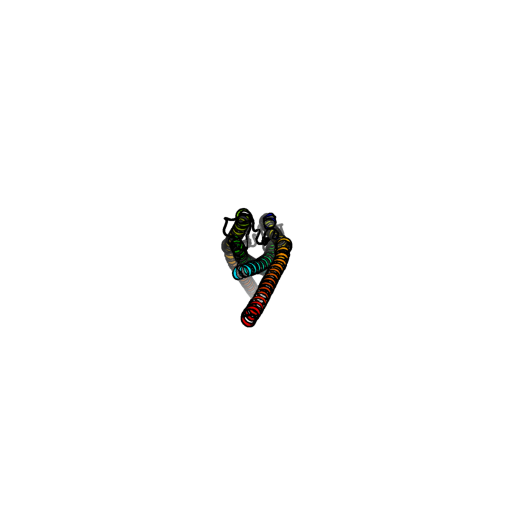56 THR B N 1
ATOM 2520 C CA . THR B 1 156 ? -10.344 -65.812 -28.734 1 93 156 THR B CA 1
ATOM 2521 C C . THR B 1 156 ? -9.805 -67.062 -28.062 1 93 156 THR B C 1
ATOM 2523 O O . THR B 1 156 ? -9.867 -68.188 -28.625 1 93 156 THR B O 1
ATOM 2526 N N . SER B 1 157 ? -9.438 -66.875 -26.828 1 93.12 157 SER B N 1
ATOM 2527 C CA . SER B 1 157 ? -8.914 -68 -26.062 1 93.12 157 SER B CA 1
ATOM 2528 C C . SER B 1 157 ? -10.023 -69 -25.703 1 93.12 157 SER B C 1
ATOM 2530 O O . SER B 1 157 ? -9.836 -70.188 -25.781 1 93.12 157 SER B O 1
ATOM 2532 N N . MET B 1 158 ? -11.148 -68.5 -25.453 1 92.94 158 MET B N 1
ATOM 2533 C CA . MET B 1 158 ? -12.297 -69.312 -25.109 1 92.94 158 MET B CA 1
ATOM 2534 C C . MET B 1 158 ? -12.797 -70.125 -26.328 1 92.94 158 MET B C 1
ATOM 2536 O O . MET B 1 158 ? -13.133 -71.25 -26.234 1 92.94 158 MET B O 1
ATOM 2540 N N . GLN B 1 159 ? -12.781 -69.5 -27.469 1 92.38 159 GLN B N 1
ATOM 2541 C CA . GLN B 1 159 ? -13.211 -70.125 -28.703 1 92.38 159 GLN B CA 1
ATOM 2542 C C . GLN B 1 159 ? -12.258 -71.25 -29.125 1 92.38 159 GLN B C 1
ATOM 2544 O O . GLN B 1 159 ? -12.688 -72.312 -29.547 1 92.38 159 GLN B O 1
ATOM 2549 N N . ASN B 1 160 ? -11.023 -71.062 -28.969 1 92.44 160 ASN B N 1
ATOM 2550 C CA . ASN B 1 160 ? -10.016 -72.062 -29.281 1 92.44 160 ASN B CA 1
ATOM 2551 C C . ASN B 1 160 ? -10.094 -73.25 -28.344 1 92.44 160 ASN B C 1
ATOM 2553 O O . ASN B 1 160 ? -9.914 -74.375 -28.766 1 92.44 160 ASN B O 1
ATOM 2557 N N . GLY B 1 161 ? -10.422 -72.938 -27.188 1 87.38 161 GLY B N 1
ATOM 2558 C CA . GLY B 1 161 ? -10.578 -74.062 -26.219 1 87.38 161 GLY B CA 1
ATOM 2559 C C . GLY B 1 161 ? -11.781 -74.938 -26.484 1 87.38 161 GLY B C 1
ATOM 2560 O O . GLY B 1 161 ? -11.695 -76.125 -26.359 1 87.38 161 GLY B O 1
ATOM 2561 N N . ARG B 1 162 ? -12.867 -74.438 -26.938 1 90.31 162 ARG B N 1
ATOM 2562 C CA . ARG B 1 162 ? -14.078 -75.188 -27.266 1 90.31 162 ARG B CA 1
ATOM 2563 C C . ARG B 1 162 ? -13.875 -76 -28.5 1 90.31 162 ARG B C 1
ATOM 2565 O O . ARG B 1 162 ? -14.328 -77.188 -28.547 1 90.31 162 ARG B O 1
ATOM 2572 N N . LYS B 1 163 ? -13.164 -75.688 -29.516 1 88.75 163 LYS B N 1
ATOM 2573 C CA . LYS B 1 163 ? -12.883 -76.438 -30.734 1 88.75 163 LYS B CA 1
ATOM 2574 C C . LYS B 1 163 ? -12 -77.625 -30.453 1 88.75 163 LYS B C 1
ATOM 2576 O O . LYS B 1 163 ? -12.211 -78.688 -31.016 1 88.75 163 LYS B O 1
ATOM 2581 N N . ARG B 1 164 ? -11.125 -77.562 -29.438 1 89.62 164 ARG B N 1
ATOM 2582 C CA . ARG B 1 164 ? -10.234 -78.688 -29.094 1 89.62 164 ARG B CA 1
ATOM 2583 C C . ARG B 1 164 ? -10.992 -79.812 -28.375 1 89.62 164 ARG B C 1
ATOM 2585 O O . ARG B 1 164 ? -10.734 -81 -28.594 1 89.62 164 ARG B O 1
ATOM 2592 N N . GLN B 1 165 ? -11.938 -79.312 -27.641 1 88.31 165 GLN B N 1
ATOM 2593 C CA . GLN B 1 165 ? -12.695 -80.312 -26.891 1 88.31 165 GLN B CA 1
ATOM 2594 C C . GLN B 1 165 ? -13.641 -81.125 -27.797 1 88.31 165 GLN B C 1
ATOM 2596 O O . GLN B 1 165 ? -13.898 -82.312 -27.578 1 88.31 165 GLN B O 1
ATOM 2601 N N . ARG B 1 166 ? -14.211 -80.625 -28.875 1 86.62 166 ARG B N 1
ATOM 2602 C CA . ARG B 1 166 ? -15.125 -81.312 -29.781 1 86.62 166 ARG B CA 1
ATOM 2603 C C . ARG B 1 166 ? -14.375 -82.25 -30.734 1 86.62 166 ARG B C 1
ATOM 2605 O O . ARG B 1 166 ? -14.945 -83.188 -31.25 1 86.62 166 ARG B O 1
ATOM 2612 N N . GLY B 1 167 ? -13.195 -81.812 -31.016 1 72.81 167 GLY B N 1
ATOM 2613 C CA . GLY B 1 167 ? -12.406 -82.625 -31.938 1 72.81 167 GLY B CA 1
ATOM 2614 C C . GLY B 1 167 ? -11.766 -83.812 -31.297 1 72.81 167 GLY B C 1
ATOM 2615 O O . GLY B 1 167 ? -11.148 -84.625 -31.969 1 72.81 167 GLY B O 1
ATOM 2616 N N . LYS B 1 168 ? -11.922 -84 -30.016 1 64.31 168 LYS B N 1
ATOM 2617 C CA . LYS B 1 168 ? -11.562 -85.25 -29.391 1 64.31 168 LYS B CA 1
ATOM 2618 C C . LYS B 1 168 ? -12.781 -86.188 -29.234 1 64.31 168 LYS B C 1
ATOM 2620 O O . LYS B 1 168 ? -13.906 -85.688 -29.078 1 64.31 168 LYS B O 1
#